Protein AF-A0AAJ0HRS9-F1 (afdb_monomer_lite)

Organism: NCBI:txid260671

Structure (mmCIF, N/CA/C/O backbone):
data_AF-A0AAJ0HRS9-F1
#
_entry.id   AF-A0AAJ0HRS9-F1
#
loop_
_atom_site.group_PDB
_atom_site.id
_atom_site.type_symbol
_atom_site.label_atom_id
_atom_site.label_alt_id
_atom_site.label_comp_id
_atom_site.label_asym_id
_atom_site.label_entity_id
_atom_site.label_seq_id
_atom_site.pdbx_PDB_ins_code
_atom_site.Cartn_x
_atom_site.Cartn_y
_atom_site.Cartn_z
_atom_site.occupancy
_atom_site.B_iso_or_equiv
_atom_site.auth_seq_id
_atom_site.auth_comp_id
_atom_site.auth_asym_id
_atom_site.auth_atom_id
_atom_site.pdbx_PDB_model_num
ATOM 1 N N . MET A 1 1 ? -32.271 -18.662 -20.218 1.00 32.62 1 MET A N 1
ATOM 2 C CA . MET A 1 1 ? -30.831 -18.425 -19.978 1.00 32.62 1 MET A CA 1
ATOM 3 C C . MET A 1 1 ? -30.460 -17.162 -20.730 1.00 32.62 1 MET A C 1
ATOM 5 O O . MET A 1 1 ? -30.279 -17.202 -21.937 1.00 32.62 1 MET A O 1
ATOM 9 N N . VAL A 1 2 ? -30.561 -16.023 -20.048 1.00 25.53 2 VAL A N 1
ATOM 10 C CA . VAL A 1 2 ? -30.568 -14.690 -20.663 1.00 25.53 2 VAL A CA 1
ATOM 11 C C . VAL A 1 2 ? -29.160 -14.115 -20.581 1.00 25.53 2 VAL A C 1
ATOM 13 O O . VAL A 1 2 ? -28.655 -13.867 -19.490 1.00 25.53 2 VAL A O 1
ATOM 16 N N . GLY A 1 3 ? -28.526 -13.959 -21.743 1.00 26.12 3 GLY A N 1
ATOM 17 C CA . GLY A 1 3 ? -27.279 -13.225 -21.896 1.00 26.12 3 GLY A CA 1
ATOM 18 C C . GLY A 1 3 ? -27.532 -11.725 -21.790 1.00 26.12 3 GLY A C 1
ATOM 19 O O . GLY A 1 3 ? -28.439 -11.197 -22.430 1.00 26.12 3 GLY A O 1
ATOM 20 N N . TRP A 1 4 ? -26.717 -11.039 -20.995 1.00 26.06 4 TRP A N 1
ATOM 21 C CA . TRP A 1 4 ? -26.728 -9.585 -20.917 1.00 26.06 4 TRP A CA 1
ATOM 22 C C . TRP A 1 4 ? -25.635 -9.028 -21.823 1.00 26.06 4 TRP A C 1
ATOM 24 O O . TRP A 1 4 ? -24.456 -8.992 -21.486 1.00 26.06 4 TRP A O 1
ATOM 34 N N . ARG A 1 5 ? -26.071 -8.627 -23.018 1.00 24.25 5 ARG A N 1
ATOM 35 C CA . ARG A 1 5 ? -25.351 -7.749 -23.937 1.00 24.25 5 ARG A CA 1
ATOM 36 C C . ARG A 1 5 ? -25.578 -6.322 -23.426 1.00 24.25 5 ARG A C 1
ATOM 38 O O . ARG A 1 5 ? -26.709 -5.845 -23.450 1.00 24.25 5 ARG A O 1
ATOM 45 N N . VAL A 1 6 ? -24.536 -5.669 -22.914 1.00 30.95 6 VAL A N 1
ATOM 46 C CA . VAL A 1 6 ? -24.605 -4.257 -22.506 1.00 30.95 6 VAL A CA 1
ATOM 47 C C . VAL A 1 6 ? -24.827 -3.417 -23.763 1.00 30.95 6 VAL A C 1
ATOM 49 O O . VAL A 1 6 ? -24.026 -3.453 -24.696 1.00 30.95 6 VAL A O 1
ATOM 52 N N . LEU A 1 7 ? -25.972 -2.731 -23.810 1.00 27.56 7 LEU A N 1
ATOM 53 C CA . LEU A 1 7 ? -26.334 -1.793 -24.865 1.00 27.56 7 LEU A CA 1
ATOM 54 C C . LEU A 1 7 ? -25.306 -0.661 -24.931 1.00 27.56 7 LEU A C 1
ATOM 56 O O . LEU A 1 7 ? -25.041 0.005 -23.933 1.00 27.56 7 LEU A O 1
ATOM 60 N N . GLY A 1 8 ? -24.794 -0.419 -26.136 1.00 26.94 8 GLY A N 1
ATOM 61 C CA . GLY A 1 8 ? -24.061 0.792 -26.459 1.00 26.94 8 GLY A CA 1
ATOM 62 C C . GLY A 1 8 ? -24.960 2.022 -26.351 1.00 26.94 8 GLY A C 1
ATOM 63 O O . GLY A 1 8 ? -26.049 2.072 -26.926 1.00 26.94 8 GLY A O 1
ATOM 64 N N . SER A 1 9 ? -24.477 3.035 -25.644 1.00 30.70 9 SER A N 1
ATOM 65 C CA . SER A 1 9 ? -24.942 4.409 -25.774 1.00 30.70 9 SER A CA 1
ATOM 66 C C . SER A 1 9 ? -24.287 5.018 -27.017 1.00 30.70 9 SER A C 1
ATOM 68 O O . SER A 1 9 ? -23.092 5.299 -27.054 1.00 30.70 9 SER A O 1
ATOM 70 N N . SER A 1 10 ? -25.091 5.185 -28.067 1.00 29.70 10 SER A N 1
ATOM 71 C CA . SER A 1 10 ? -24.738 5.960 -29.258 1.00 29.70 10 SER A CA 1
ATOM 72 C C . SER A 1 10 ? -24.383 7.395 -28.866 1.00 29.70 10 SER A C 1
ATOM 74 O O . SER A 1 10 ? -25.231 8.105 -28.329 1.00 29.70 10 SER A O 1
ATOM 76 N N . CYS A 1 11 ? -23.165 7.838 -29.181 1.00 31.09 11 CYS A N 1
ATOM 77 C CA . CYS A 1 11 ? -22.825 9.256 -29.250 1.00 31.09 11 CYS A CA 1
ATOM 78 C C . CYS A 1 11 ? -22.764 9.658 -30.730 1.00 31.09 11 CYS A C 1
ATOM 80 O O . CYS A 1 11 ? -22.171 8.958 -31.553 1.00 31.09 11 CYS A O 1
ATOM 82 N N . GLY A 1 12 ? -23.481 10.728 -31.072 1.00 28.08 12 GLY A N 1
ATOM 83 C CA . GLY A 1 12 ? -23.852 11.097 -32.434 1.00 28.08 12 GLY A CA 1
ATOM 84 C C . GLY A 1 12 ? -22.674 11.251 -33.393 1.00 28.08 12 GLY A C 1
ATOM 85 O O . GLY A 1 12 ? -21.704 11.957 -33.134 1.00 28.08 12 GLY A O 1
ATOM 86 N N . THR A 1 13 ? -22.813 10.619 -34.554 1.00 29.17 13 THR A N 1
ATOM 87 C CA . THR A 1 13 ? -21.932 10.772 -35.708 1.00 29.17 13 THR A CA 1
ATOM 88 C C . THR A 1 13 ? -22.171 12.143 -36.350 1.00 29.17 13 THR A C 1
ATOM 90 O O . THR A 1 13 ? -23.047 12.288 -37.201 1.00 29.17 13 THR A O 1
ATOM 93 N N . TRP A 1 14 ? -21.394 13.161 -35.974 1.00 25.91 14 TRP A N 1
ATOM 94 C CA . TRP A 1 14 ? -21.253 14.355 -36.811 1.00 25.91 14 TRP A CA 1
ATOM 95 C C . TRP A 1 14 ? -20.297 14.033 -37.958 1.00 25.91 14 TRP A C 1
ATOM 97 O O . TRP A 1 14 ? -19.084 13.934 -37.792 1.00 25.91 14 TRP A O 1
ATOM 107 N N . ARG A 1 15 ? -20.881 13.804 -39.134 1.00 34.03 15 ARG A N 1
ATOM 108 C CA . ARG A 1 15 ? -20.171 13.615 -40.399 1.00 34.03 15 ARG A CA 1
ATOM 109 C C . ARG A 1 15 ? -19.812 15.008 -40.936 1.00 34.03 15 ARG A C 1
ATOM 111 O O . ARG A 1 15 ? -20.691 15.724 -41.404 1.00 34.03 15 ARG A O 1
ATOM 118 N N . GLY A 1 16 ? -18.540 15.390 -40.842 1.00 30.00 16 GLY A N 1
ATOM 119 C CA . GLY A 1 16 ? -17.965 16.594 -41.453 1.00 30.00 16 GLY A CA 1
ATOM 120 C C . GLY A 1 16 ? -16.661 16.242 -42.187 1.00 30.00 16 GLY A C 1
ATOM 121 O O . GLY A 1 16 ? -15.931 15.379 -41.698 1.00 30.00 16 GLY A O 1
ATOM 122 N N . PRO A 1 17 ? -16.365 16.823 -43.365 1.00 35.78 17 PRO A N 1
ATOM 123 C CA . PRO A 1 17 ? -15.306 16.336 -44.238 1.00 35.78 17 PRO A CA 1
ATOM 124 C C . PRO A 1 17 ? -14.022 17.135 -44.013 1.00 35.78 17 PRO A C 1
ATOM 126 O O . PRO A 1 17 ? -13.884 18.210 -44.575 1.00 35.78 17 PRO A O 1
ATOM 129 N N . CYS A 1 18 ? -13.084 16.629 -43.217 1.00 28.12 18 CYS A N 1
ATOM 130 C CA . CYS A 1 18 ? -11.674 17.033 -43.268 1.00 28.12 18 CYS A CA 1
ATOM 131 C C . CYS A 1 18 ? -10.830 15.951 -42.588 1.00 28.12 18 CYS A C 1
ATOM 133 O O . CYS A 1 18 ? -10.989 15.685 -41.400 1.00 28.12 18 CYS A O 1
ATOM 135 N N . GLY A 1 19 ? -9.962 15.300 -43.364 1.00 37.91 19 GLY A N 1
ATOM 136 C CA . GLY A 1 19 ? -8.942 14.398 -42.845 1.00 37.91 19 GLY A CA 1
ATOM 137 C C . GLY A 1 19 ? -7.897 15.183 -42.056 1.00 37.91 19 GLY A C 1
ATOM 138 O O . GLY A 1 19 ? -7.374 16.186 -42.532 1.00 37.91 19 GLY A O 1
ATOM 139 N N . GLY A 1 20 ? -7.619 14.722 -40.845 1.00 29.66 20 GLY A N 1
ATOM 140 C CA . GLY A 1 20 ? -6.656 15.324 -39.934 1.00 29.66 20 GLY A CA 1
ATOM 141 C C . GLY A 1 20 ? -7.050 14.971 -38.511 1.00 29.66 20 GLY A C 1
ATOM 142 O O . GLY A 1 20 ? -8.148 15.297 -38.078 1.00 29.66 20 GLY A O 1
ATOM 143 N N . SER A 1 21 ? -6.184 14.236 -37.826 1.00 33.84 21 SER A N 1
ATOM 144 C CA . SER A 1 21 ? -6.356 13.688 -36.484 1.00 33.84 21 SER A CA 1
ATOM 145 C C . SER A 1 21 ? -6.953 14.709 -35.510 1.00 33.84 21 SER A C 1
ATOM 147 O O . SER A 1 21 ? -6.248 15.557 -34.968 1.00 33.84 21 SER A O 1
ATOM 149 N N . CYS A 1 22 ? -8.263 14.634 -35.274 1.00 28.11 22 CYS A N 1
ATOM 150 C CA . CYS A 1 22 ? -8.894 15.382 -34.201 1.00 28.11 22 CYS A CA 1
ATOM 151 C C . CYS A 1 22 ? -8.434 14.769 -32.877 1.00 28.11 22 CYS A C 1
ATOM 153 O O . CYS A 1 22 ? -8.918 13.713 -32.470 1.00 28.11 22 CYS A O 1
ATOM 155 N N . MET A 1 23 ? -7.494 15.444 -32.211 1.00 37.03 23 MET A N 1
ATOM 156 C CA . MET A 1 23 ? -7.302 15.347 -30.767 1.00 37.03 23 MET A CA 1
ATOM 157 C C . MET A 1 23 ? -8.626 15.757 -30.113 1.00 37.03 23 MET A C 1
ATOM 159 O O . MET A 1 23 ? -8.859 16.928 -29.820 1.00 37.03 23 MET A O 1
ATOM 163 N N . CYS A 1 24 ? -9.531 14.798 -29.932 1.00 34.09 24 CYS A N 1
ATOM 164 C CA . CYS A 1 24 ? -10.576 14.925 -28.934 1.00 34.09 24 CYS A CA 1
ATOM 165 C C . CYS A 1 24 ? -9.847 15.012 -27.598 1.00 34.09 24 CYS A C 1
ATOM 167 O O . CYS A 1 24 ? -9.336 14.008 -27.112 1.00 34.09 24 CYS A O 1
ATOM 169 N N . GLY A 1 25 ? -9.735 16.223 -27.050 1.00 39.94 25 GLY A N 1
ATOM 170 C CA . GLY A 1 25 ? -9.315 16.407 -25.672 1.00 39.94 25 GLY A CA 1
ATOM 171 C C . GLY A 1 25 ? -10.215 15.545 -24.802 1.00 39.94 25 GLY A C 1
ATOM 172 O O . GLY A 1 25 ? -11.417 15.802 -24.714 1.00 39.94 25 GLY A O 1
ATOM 173 N N . THR A 1 26 ? -9.645 14.485 -24.236 1.00 43.12 26 THR A N 1
ATOM 174 C CA . THR A 1 26 ? -10.325 13.604 -23.300 1.00 43.12 26 THR A CA 1
ATOM 175 C C . THR A 1 26 ? -10.684 14.464 -22.099 1.00 43.12 26 THR A C 1
ATOM 177 O O . THR A 1 26 ? -9.825 14.862 -21.310 1.00 43.12 26 THR A O 1
ATOM 180 N N . GLY A 1 27 ? -11.949 14.877 -22.025 1.00 38.03 27 GLY A N 1
ATOM 181 C CA . GLY A 1 27 ? -12.465 15.553 -20.847 1.00 38.03 27 GLY A CA 1
ATOM 182 C C . GLY A 1 27 ? -12.229 14.648 -19.645 1.00 38.03 27 GLY A C 1
ATOM 183 O O . GLY A 1 27 ? -12.430 13.443 -19.738 1.00 38.03 27 GLY A O 1
ATOM 184 N N . ILE A 1 28 ? -11.794 15.216 -18.521 1.00 46.16 28 ILE A N 1
ATOM 185 C CA . ILE A 1 28 ? -11.637 14.473 -17.269 1.00 46.16 28 ILE A CA 1
ATOM 186 C C . ILE A 1 28 ? -13.041 14.080 -16.795 1.00 46.16 28 ILE A C 1
ATOM 188 O O . ILE A 1 28 ? -13.701 14.801 -16.045 1.00 46.16 28 ILE A O 1
ATOM 192 N N . GLY A 1 29 ? -13.546 12.952 -17.283 1.00 45.03 29 GLY A N 1
ATOM 193 C CA . GLY A 1 29 ? -14.681 12.285 -16.679 1.00 45.03 29 GLY A CA 1
ATOM 194 C C . GLY A 1 29 ? -14.231 11.697 -15.347 1.00 45.03 29 GLY A C 1
ATOM 195 O O . GLY A 1 29 ? -13.199 11.041 -15.274 1.00 45.03 29 GLY A O 1
ATOM 196 N N . MET A 1 30 ? -15.029 11.850 -14.289 1.00 46.81 30 MET A N 1
ATOM 197 C CA . MET A 1 30 ? -14.817 11.118 -13.023 1.00 46.81 30 MET A CA 1
ATOM 198 C C . MET A 1 30 ? -14.775 9.584 -13.214 1.00 46.81 30 MET A C 1
ATOM 200 O O . MET A 1 30 ? -14.299 8.858 -12.345 1.00 46.81 30 MET A O 1
ATOM 204 N N . TRP A 1 31 ? -15.292 9.120 -14.357 1.00 52.22 31 TRP A N 1
ATOM 205 C CA . TRP A 1 31 ? -15.367 7.734 -14.807 1.00 52.22 31 TRP A CA 1
ATOM 206 C C . TRP A 1 31 ? -14.467 7.446 -16.011 1.00 52.22 31 TRP A C 1
ATOM 208 O O . TRP A 1 31 ? -14.615 6.383 -16.606 1.00 52.22 31 TRP A O 1
ATOM 218 N N . ASP A 1 32 ? -13.602 8.381 -16.407 1.00 55.47 32 ASP A N 1
ATOM 219 C CA . ASP A 1 32 ? -12.604 8.112 -17.435 1.00 55.47 32 ASP A CA 1
ATOM 220 C C . ASP A 1 32 ? -11.344 7.568 -16.756 1.00 55.47 32 ASP A C 1
ATOM 222 O O . ASP A 1 32 ? -10.852 8.115 -15.762 1.00 55.47 32 ASP A O 1
ATOM 226 N N . TRP A 1 33 ? -10.891 6.403 -17.210 1.00 59.19 33 TRP A N 1
ATOM 227 C CA . TRP A 1 33 ? -9.961 5.548 -16.460 1.00 59.19 33 TRP A CA 1
ATOM 228 C C . TRP A 1 33 ? -8.569 5.480 -17.078 1.00 59.19 33 TRP A C 1
ATOM 230 O O . TRP A 1 33 ? -7.800 4.572 -16.751 1.00 59.19 33 TRP A O 1
ATOM 240 N N . ASP A 1 34 ? -8.244 6.433 -17.944 1.00 61.72 34 ASP A N 1
ATOM 241 C CA . ASP A 1 34 ? -6.936 6.506 -18.573 1.00 61.72 34 ASP A CA 1
ATOM 242 C C . ASP A 1 34 ? -5.855 6.821 -17.537 1.00 61.72 34 ASP A C 1
ATOM 244 O O . ASP A 1 34 ? -5.958 7.767 -16.752 1.00 61.72 34 ASP A O 1
ATOM 248 N N . ARG A 1 35 ? -4.778 6.025 -17.556 1.00 56.38 35 ARG A N 1
ATOM 249 C CA . ARG A 1 35 ? -3.610 6.176 -16.664 1.00 56.38 35 ARG A CA 1
ATOM 250 C C . ARG A 1 35 ? -2.934 7.544 -16.780 1.00 56.38 35 ARG A C 1
ATOM 252 O O . ARG A 1 35 ? -2.263 7.970 -15.848 1.00 56.38 35 ARG A O 1
ATOM 259 N N . TYR A 1 36 ? -3.143 8.226 -17.904 1.00 56.19 36 TYR A N 1
ATOM 260 C CA . TYR A 1 36 ? -2.560 9.525 -18.229 1.00 56.19 36 TYR A CA 1
ATOM 261 C C . TYR A 1 36 ? -3.616 10.616 -18.434 1.00 56.19 36 TYR A C 1
ATOM 263 O O . TYR A 1 36 ? -3.308 11.643 -19.037 1.00 56.19 36 TYR A O 1
ATOM 271 N N . ALA A 1 37 ? -4.854 10.424 -17.959 1.00 46.31 37 ALA A N 1
ATOM 272 C CA . ALA A 1 37 ? -5.896 11.444 -18.057 1.00 46.31 37 ALA A CA 1
ATOM 273 C C . ALA A 1 37 ? -5.411 12.764 -17.419 1.00 46.31 37 ALA A C 1
ATOM 275 O O . ALA A 1 37 ? -5.290 12.872 -16.200 1.00 46.31 37 ALA A O 1
ATOM 276 N N . GLY A 1 38 ? -5.088 13.757 -18.255 1.00 50.38 38 GLY A N 1
ATOM 277 C CA . GLY A 1 38 ? -4.558 15.057 -17.829 1.00 50.38 38 GLY A CA 1
ATOM 278 C C . GLY A 1 38 ? -3.039 15.141 -17.604 1.00 50.38 38 GLY A C 1
ATOM 279 O O . GLY A 1 38 ? -2.569 16.209 -17.216 1.00 50.38 38 GLY A O 1
ATOM 280 N N . SER A 1 39 ? -2.255 14.083 -17.856 1.00 52.09 39 SER A N 1
ATOM 281 C CA . SER A 1 39 ? -0.785 14.151 -17.802 1.00 52.09 39 SER A CA 1
ATOM 282 C C . SER A 1 39 ? -0.248 14.780 -19.089 1.00 52.09 39 SER A C 1
ATOM 284 O O . SER A 1 39 ? -0.370 14.225 -20.181 1.00 52.09 39 SER A O 1
ATOM 286 N N . THR A 1 40 ? 0.334 15.972 -18.978 1.00 53.16 40 THR A N 1
ATOM 287 C CA 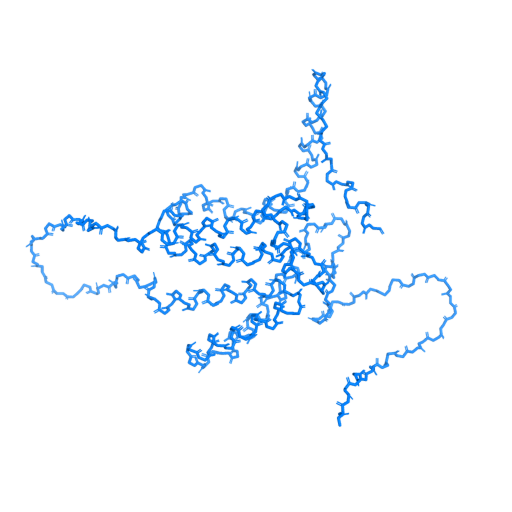. THR A 1 40 ? 1.119 16.565 -20.062 1.00 53.16 40 THR A CA 1
ATOM 288 C C . THR A 1 40 ? 2.413 15.772 -20.223 1.00 53.16 40 THR A C 1
ATOM 290 O O . THR A 1 40 ? 3.091 15.514 -19.233 1.00 53.16 40 THR A O 1
ATOM 293 N N . ALA A 1 41 ? 2.793 15.436 -21.460 1.00 53.75 41 ALA A N 1
ATOM 294 C CA . ALA A 1 41 ? 3.958 14.602 -21.798 1.00 53.75 41 ALA A CA 1
ATOM 295 C C . ALA A 1 41 ? 5.309 15.039 -21.179 1.00 53.75 41 ALA A C 1
ATOM 297 O O . ALA A 1 41 ? 6.267 14.276 -21.206 1.00 53.75 41 ALA A O 1
ATOM 298 N N . MET A 1 42 ? 5.392 16.249 -20.617 1.00 53.12 42 MET A N 1
ATOM 299 C CA . MET A 1 42 ? 6.581 16.783 -19.944 1.00 53.12 42 MET A CA 1
ATOM 300 C C . MET A 1 42 ? 6.743 16.291 -18.495 1.00 53.12 42 MET A C 1
ATOM 302 O O . MET A 1 42 ? 7.856 16.294 -17.985 1.00 53.12 42 MET A O 1
ATOM 306 N N . ASP A 1 43 ? 5.669 15.827 -17.849 1.00 64.12 43 ASP A N 1
ATOM 307 C CA . ASP A 1 43 ? 5.646 15.489 -16.422 1.00 64.12 43 ASP A CA 1
ATOM 308 C C . ASP A 1 43 ? 5.031 14.099 -16.199 1.00 64.12 43 ASP A C 1
ATOM 310 O O . ASP A 1 43 ? 4.036 13.929 -15.490 1.00 64.12 43 ASP A O 1
ATOM 314 N N . VAL A 1 44 ? 5.637 13.074 -16.811 1.00 65.94 44 VAL A N 1
ATOM 315 C CA . VAL A 1 44 ? 5.224 11.666 -16.642 1.00 65.94 44 VAL A CA 1
ATOM 316 C C . VAL A 1 44 ? 5.155 11.274 -15.168 1.00 65.94 44 VAL A C 1
ATOM 318 O O . VAL A 1 44 ? 4.261 10.530 -14.792 1.00 65.94 44 VAL A O 1
ATOM 321 N N . HIS A 1 45 ? 6.029 11.815 -14.314 1.00 71.00 45 HIS A N 1
ATOM 322 C CA . HIS A 1 45 ? 6.053 11.520 -12.879 1.00 71.00 45 HIS A CA 1
ATOM 323 C C . HIS A 1 45 ? 4.824 12.033 -12.107 1.00 71.00 45 HIS A C 1
ATOM 325 O O . HIS A 1 45 ? 4.579 11.568 -11.000 1.00 71.00 45 HIS A O 1
ATOM 331 N N . LEU A 1 46 ? 4.023 12.945 -12.670 1.00 74.75 46 LEU A N 1
ATOM 332 C CA . LEU A 1 46 ? 2.806 13.457 -12.023 1.00 74.75 46 LEU A CA 1
ATOM 333 C C . LEU A 1 46 ? 1.589 12.527 -12.162 1.00 74.75 46 LEU A C 1
ATOM 335 O O . LEU A 1 46 ? 0.520 12.846 -11.639 1.00 74.75 46 LEU A O 1
ATOM 339 N N . TRP A 1 47 ? 1.731 11.381 -12.838 1.00 75.75 47 TRP A N 1
ATOM 340 C CA . TRP A 1 47 ? 0.643 10.426 -13.085 1.00 75.75 47 TRP A CA 1
ATOM 341 C C . TRP A 1 47 ? -0.068 9.938 -11.811 1.00 75.75 47 TRP A C 1
ATOM 343 O O . TRP A 1 47 ? -1.242 9.573 -11.861 1.00 75.75 47 TRP A O 1
ATOM 353 N N . THR A 1 48 ? 0.607 9.955 -10.659 1.00 76.50 48 THR A N 1
ATOM 354 C CA . THR A 1 48 ? 0.033 9.502 -9.386 1.00 76.50 48 THR A CA 1
ATOM 355 C C . THR A 1 48 ? -1.002 10.470 -8.816 1.00 76.50 48 THR A C 1
ATOM 357 O O . THR A 1 48 ? -1.988 10.018 -8.241 1.00 76.50 48 THR A O 1
ATOM 360 N N . ILE A 1 49 ? -0.861 11.785 -9.027 1.00 82.62 49 ILE A N 1
ATOM 361 C CA . ILE A 1 49 ? -1.759 12.808 -8.458 1.00 82.62 49 ILE A CA 1
ATOM 362 C C . ILE A 1 49 ? -3.240 12.579 -8.824 1.00 82.62 49 ILE A C 1
ATOM 364 O O . ILE A 1 49 ? -4.073 12.522 -7.913 1.00 82.62 49 ILE A O 1
ATOM 368 N N . PRO A 1 50 ? -3.629 12.437 -10.110 1.00 82.00 50 PRO A N 1
ATOM 369 C CA . PRO A 1 50 ? -5.034 12.217 -10.460 1.00 82.00 50 PRO A CA 1
ATOM 370 C C . PRO A 1 50 ? -5.569 10.886 -9.913 1.00 82.00 50 PRO A C 1
ATOM 372 O O . PRO A 1 50 ? -6.734 10.788 -9.516 1.00 82.00 50 PRO A O 1
ATOM 375 N N . VAL A 1 51 ? -4.713 9.867 -9.845 1.00 83.38 51 VAL A N 1
ATOM 376 C CA . VAL A 1 51 ? -5.057 8.540 -9.326 1.00 83.38 51 VAL A CA 1
ATOM 377 C C . VAL A 1 51 ? -5.312 8.582 -7.816 1.00 83.38 51 VAL A C 1
ATOM 379 O O . VAL A 1 51 ? -6.306 8.020 -7.340 1.00 83.38 51 VAL A O 1
ATOM 382 N N . GLU A 1 52 ? -4.462 9.286 -7.071 1.00 88.38 52 GLU A N 1
ATOM 383 C CA . GLU A 1 52 ? -4.609 9.527 -5.634 1.00 88.38 52 GLU A CA 1
ATOM 384 C C . GLU A 1 52 ? -5.876 10.330 -5.335 1.00 88.38 52 GLU A C 1
ATOM 386 O O . GLU A 1 52 ? -6.684 9.924 -4.493 1.00 88.38 52 GLU A O 1
ATOM 391 N N . PHE A 1 53 ? -6.105 11.424 -6.070 1.00 87.19 53 PHE A N 1
ATOM 392 C CA . PHE A 1 53 ? -7.296 12.256 -5.909 1.00 87.19 53 PHE A CA 1
ATOM 393 C C . PHE A 1 53 ? -8.580 11.439 -6.097 1.00 87.19 53 PHE A C 1
ATOM 395 O O . PHE A 1 53 ? -9.452 11.427 -5.222 1.00 87.19 53 PHE A O 1
ATOM 402 N N . ARG A 1 54 ? -8.667 10.668 -7.185 1.00 85.50 54 ARG A N 1
ATOM 403 C CA . ARG A 1 54 ? -9.813 9.797 -7.475 1.00 85.50 54 ARG A CA 1
ATOM 404 C C . ARG A 1 54 ? -10.049 8.757 -6.377 1.00 85.50 54 ARG A C 1
ATOM 406 O O . ARG A 1 54 ? -11.187 8.568 -5.941 1.00 85.50 54 ARG A O 1
ATOM 413 N N . SER A 1 55 ? -8.988 8.095 -5.922 1.00 89.94 55 SER A N 1
ATOM 414 C CA . SER A 1 55 ? -9.079 7.053 -4.892 1.00 89.94 55 SER A CA 1
ATOM 415 C C . SER A 1 55 ? -9.512 7.632 -3.542 1.00 89.94 55 SER A C 1
ATOM 417 O O . SER A 1 55 ? -10.354 7.046 -2.858 1.00 89.94 55 SER A O 1
ATOM 419 N N . SER A 1 56 ? -9.026 8.828 -3.194 1.00 92.69 56 SER A N 1
ATOM 420 C CA . SER A 1 56 ? -9.431 9.539 -1.977 1.00 92.69 56 SER A CA 1
ATOM 421 C C . SER A 1 56 ? -10.913 9.936 -1.986 1.00 92.69 56 SER A C 1
ATOM 423 O O . SER A 1 56 ? -11.591 9.800 -0.967 1.00 92.69 56 SER A O 1
ATOM 425 N N . MET A 1 57 ? -11.454 10.340 -3.142 1.00 90.94 57 MET A N 1
ATOM 426 C CA . MET A 1 57 ? -12.873 10.675 -3.285 1.00 90.94 57 MET A CA 1
ATOM 427 C C . MET A 1 57 ? -13.764 9.444 -3.079 1.00 90.94 57 MET A C 1
ATOM 429 O O . MET A 1 57 ? -14.775 9.520 -2.380 1.00 90.94 57 MET A O 1
ATOM 433 N N . MET A 1 58 ? -13.375 8.290 -3.631 1.00 90.94 58 MET A N 1
ATOM 434 C CA . MET A 1 58 ? -14.101 7.033 -3.410 1.00 90.94 58 MET A CA 1
ATOM 435 C C . MET A 1 58 ? -14.039 6.599 -1.951 1.00 90.94 58 MET A C 1
ATOM 437 O O . MET A 1 58 ? -15.077 6.281 -1.371 1.00 90.94 58 MET A O 1
ATOM 441 N N . LEU A 1 59 ? -12.859 6.659 -1.328 1.00 93.06 59 LEU A N 1
ATOM 442 C CA . LEU A 1 59 ? -12.731 6.394 0.102 1.00 93.06 59 LEU A CA 1
ATOM 443 C C . LEU A 1 59 ? -13.634 7.302 0.931 1.00 93.06 59 LEU A C 1
ATOM 445 O O . LEU A 1 59 ? -14.353 6.811 1.799 1.00 93.06 59 LEU A O 1
ATOM 449 N N . PHE A 1 60 ? -13.649 8.602 0.645 1.00 94.19 60 PHE A N 1
ATOM 450 C CA . PHE A 1 60 ? -14.512 9.550 1.338 1.00 94.19 60 PHE A CA 1
ATOM 451 C C . PHE A 1 60 ? -15.993 9.165 1.219 1.00 94.19 60 PHE A C 1
ATOM 453 O O . PHE A 1 60 ? -16.699 9.110 2.228 1.00 94.19 60 PHE A O 1
ATOM 460 N N . LEU A 1 61 ? -16.455 8.807 0.017 1.00 93.19 61 LEU A N 1
ATOM 461 C CA . LEU A 1 61 ? -17.825 8.331 -0.195 1.00 93.19 61 LEU A CA 1
ATOM 462 C C . LEU A 1 61 ? -18.120 7.055 0.599 1.00 93.19 61 LEU A C 1
ATOM 464 O O . LEU A 1 61 ? -19.182 6.951 1.214 1.00 93.19 61 LEU A O 1
ATOM 468 N N . THR A 1 62 ? -17.188 6.102 0.640 1.00 92.75 62 THR A N 1
ATOM 469 C CA . THR A 1 62 ? -17.376 4.877 1.432 1.00 92.75 62 THR A CA 1
ATOM 470 C C . THR A 1 62 ? -17.376 5.135 2.936 1.00 92.75 62 THR A C 1
ATOM 472 O O . THR A 1 62 ? -18.180 4.534 3.651 1.00 92.75 62 THR A O 1
ATOM 475 N N . LEU A 1 63 ? -16.555 6.065 3.427 1.00 93.25 63 LEU A N 1
ATOM 476 C CA . LEU A 1 63 ? -16.534 6.480 4.830 1.00 93.25 63 LEU A CA 1
ATOM 477 C C . LEU A 1 63 ? -17.861 7.123 5.234 1.00 93.25 63 LEU A C 1
ATOM 479 O O . LEU A 1 63 ? -18.447 6.728 6.240 1.00 93.25 63 LEU A O 1
ATOM 483 N N . VAL A 1 64 ? -18.371 8.060 4.431 1.00 94.25 64 VAL A N 1
ATOM 484 C CA . VAL A 1 64 ? -19.664 8.714 4.685 1.00 94.25 64 VAL A CA 1
ATOM 485 C C . VAL A 1 64 ? -20.817 7.712 4.564 1.00 94.25 64 VAL A C 1
ATOM 487 O O . VAL A 1 64 ? -21.685 7.667 5.437 1.00 94.25 64 VAL A O 1
ATOM 490 N N . GLY A 1 65 ? -20.805 6.855 3.540 1.00 93.50 65 GLY A N 1
ATOM 491 C CA . GLY A 1 65 ? -21.836 5.835 3.326 1.00 93.50 65 GLY A CA 1
ATOM 492 C C . GLY A 1 65 ? -21.898 4.783 4.439 1.00 93.50 65 GLY A C 1
ATOM 493 O O . GLY A 1 65 ? -22.983 4.334 4.812 1.00 93.50 65 GLY A O 1
ATOM 494 N N . THR A 1 66 ? -20.750 4.431 5.026 1.00 92.94 66 THR A N 1
ATOM 495 C CA . THR A 1 66 ? -20.651 3.45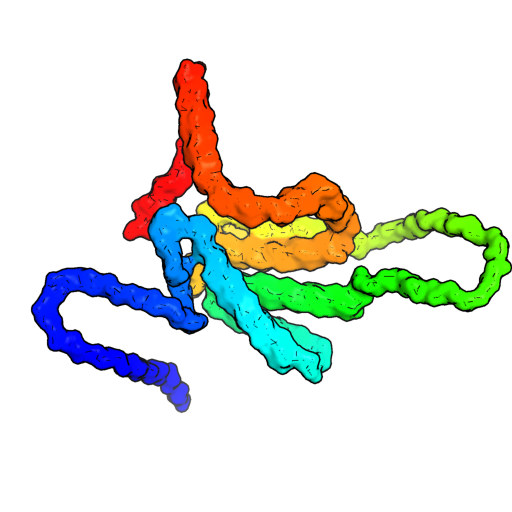7 6.127 1.00 92.94 66 THR A CA 1
ATOM 496 C C . THR A 1 66 ? -20.599 4.103 7.516 1.00 92.94 66 THR A C 1
ATOM 498 O O . THR A 1 66 ? -20.475 3.392 8.515 1.00 92.94 66 THR A O 1
ATOM 501 N N . ALA A 1 67 ? -20.751 5.430 7.623 1.00 90.25 67 ALA A N 1
ATOM 502 C CA . ALA A 1 67 ? -20.573 6.172 8.876 1.00 90.25 67 ALA A CA 1
ATOM 503 C C . ALA A 1 67 ? -21.493 5.696 10.015 1.00 90.25 67 ALA A C 1
ATOM 505 O O . ALA A 1 67 ? -21.105 5.732 11.180 1.00 90.25 67 ALA A O 1
ATOM 506 N N . ARG A 1 68 ? -22.709 5.230 9.692 1.00 91.62 68 ARG A N 1
ATOM 507 C CA . ARG A 1 68 ? -23.685 4.729 10.683 1.00 91.62 68 ARG A CA 1
ATOM 508 C C . ARG A 1 68 ? -23.682 3.208 10.858 1.00 91.62 68 ARG A C 1
ATOM 510 O O . ARG A 1 68 ? -24.527 2.678 11.578 1.00 91.62 68 ARG A O 1
ATOM 517 N N . TRP A 1 69 ? -22.803 2.491 10.165 1.00 90.69 69 TRP A N 1
ATOM 518 C CA . TRP A 1 69 ? -22.822 1.031 10.146 1.00 90.69 69 TRP A CA 1
ATOM 519 C C . TRP A 1 69 ? -22.029 0.479 11.332 1.00 90.69 69 TRP A C 1
ATOM 521 O O . TRP A 1 69 ? -21.069 1.090 11.797 1.00 90.69 69 TRP A O 1
ATOM 531 N N . ARG A 1 70 ? -22.418 -0.701 11.831 1.00 90.00 70 ARG A N 1
ATOM 532 C CA . ARG A 1 70 ? -21.626 -1.404 12.854 1.00 90.00 70 ARG A CA 1
ATOM 533 C C . ARG A 1 70 ? -20.257 -1.772 12.277 1.00 90.00 70 ARG A C 1
ATOM 535 O O . ARG A 1 70 ? -20.195 -2.232 11.138 1.00 90.00 70 ARG A O 1
ATOM 542 N N . THR A 1 71 ? -19.200 -1.673 13.085 1.00 89.06 71 THR A N 1
ATOM 543 C CA . THR A 1 71 ? -17.803 -1.975 12.709 1.00 89.06 71 THR A CA 1
ATOM 544 C C . THR A 1 71 ? -17.641 -3.290 11.941 1.00 89.06 71 THR A C 1
ATOM 546 O O . THR A 1 71 ? -16.999 -3.309 10.898 1.00 89.06 71 THR A O 1
ATOM 549 N N . GLY A 1 72 ? -18.291 -4.376 12.378 1.00 90.12 72 GLY A N 1
ATOM 550 C CA . GLY A 1 72 ? -18.216 -5.661 11.671 1.00 90.12 72 GLY A CA 1
ATOM 551 C C . GLY A 1 72 ? -18.809 -5.626 10.256 1.00 90.12 72 GLY A C 1
ATOM 552 O O . GLY A 1 72 ? -18.204 -6.143 9.322 1.00 90.12 72 GLY A O 1
ATOM 553 N N . VAL A 1 73 ? -19.964 -4.973 10.075 1.00 91.88 73 VAL A N 1
ATOM 554 C CA . VAL A 1 73 ? -20.614 -4.847 8.756 1.00 91.88 73 VAL A CA 1
ATOM 555 C C . VAL A 1 73 ? -19.819 -3.895 7.866 1.00 91.88 73 VAL A C 1
ATOM 557 O O . VAL A 1 73 ? -19.608 -4.186 6.693 1.00 91.88 73 VAL A O 1
ATOM 560 N N . ARG A 1 74 ? -19.324 -2.790 8.434 1.00 92.94 74 ARG A N 1
ATOM 561 C CA . ARG A 1 74 ? -18.435 -1.847 7.749 1.00 92.94 74 ARG A CA 1
ATOM 562 C C . ARG A 1 74 ? -17.201 -2.559 7.198 1.00 92.94 74 ARG A C 1
ATOM 564 O O . ARG A 1 74 ? -16.916 -2.435 6.012 1.00 92.94 74 ARG A O 1
ATOM 571 N N . LEU A 1 75 ? -16.520 -3.350 8.027 1.00 92.94 75 LEU A N 1
ATOM 572 C CA . LEU A 1 75 ? -15.331 -4.092 7.612 1.00 92.94 75 LEU A CA 1
ATOM 573 C C . LEU A 1 75 ? -15.656 -5.153 6.549 1.00 92.94 75 LEU A C 1
ATOM 575 O O . LEU A 1 75 ? -14.890 -5.314 5.604 1.00 92.94 75 LEU A O 1
ATOM 579 N N . ALA A 1 76 ? -16.805 -5.830 6.653 1.00 94.38 76 ALA A N 1
ATOM 580 C CA . ALA A 1 76 ? -17.247 -6.789 5.640 1.00 94.38 76 ALA A CA 1
ATOM 581 C C . ALA A 1 76 ? -17.476 -6.122 4.273 1.00 94.38 76 ALA A C 1
ATOM 583 O O . ALA A 1 76 ? -17.032 -6.642 3.254 1.00 94.38 76 ALA A O 1
ATOM 584 N N . VAL A 1 77 ? -18.117 -4.951 4.245 1.00 93.81 77 VAL A N 1
ATOM 585 C CA . VAL A 1 77 ? -18.377 -4.199 3.005 1.00 93.81 77 VAL A CA 1
ATOM 586 C C . VAL A 1 77 ? -17.087 -3.700 2.386 1.00 93.81 77 VAL A C 1
ATOM 588 O O . VAL A 1 77 ? -16.889 -3.873 1.188 1.00 93.81 77 VAL A O 1
ATOM 591 N N . VAL A 1 78 ? -16.191 -3.133 3.197 1.00 94.19 78 VAL A N 1
ATOM 592 C CA . VAL A 1 78 ? -14.859 -2.730 2.729 1.00 94.19 78 VAL A CA 1
ATOM 593 C C . VAL A 1 78 ? -14.108 -3.945 2.182 1.00 94.19 78 VAL A C 1
ATOM 595 O O . VAL A 1 78 ? -13.538 -3.853 1.104 1.00 94.19 78 VAL A O 1
ATOM 598 N N . GLY A 1 79 ? -14.184 -5.106 2.839 1.00 94.62 79 GLY A N 1
ATOM 599 C CA . GLY A 1 79 ? -13.593 -6.350 2.340 1.00 94.62 79 GLY A CA 1
ATOM 600 C C . GLY A 1 79 ? -14.161 -6.796 0.987 1.00 94.62 79 GLY A C 1
ATOM 601 O O . GLY A 1 79 ? -13.401 -7.166 0.095 1.00 94.62 79 GLY A O 1
ATOM 602 N N . VAL A 1 80 ? -15.480 -6.704 0.792 1.00 94.69 80 VAL A N 1
ATOM 603 C CA . VAL A 1 80 ? -16.116 -6.991 -0.507 1.00 94.69 80 VAL A CA 1
ATOM 604 C C . VAL A 1 80 ? -15.654 -5.998 -1.575 1.00 94.69 80 VAL A C 1
ATOM 606 O O . VAL A 1 80 ? -15.310 -6.415 -2.679 1.00 94.69 80 VAL A O 1
ATOM 609 N N . LEU A 1 81 ? -15.592 -4.703 -1.250 1.00 93.19 81 LEU A N 1
ATOM 610 C CA . LEU A 1 81 ? -15.093 -3.672 -2.163 1.00 93.19 81 LEU A CA 1
ATOM 611 C C . LEU A 1 81 ? -13.621 -3.898 -2.521 1.00 93.19 81 LEU A C 1
ATOM 613 O O . LEU A 1 81 ? -13.264 -3.786 -3.689 1.00 93.19 81 LEU A O 1
ATOM 617 N N . MET A 1 82 ? -12.782 -4.292 -1.560 1.00 93.75 82 MET A N 1
ATOM 618 C CA . MET A 1 82 ? -11.384 -4.648 -1.809 1.00 93.75 82 MET A CA 1
ATOM 619 C C . MET A 1 82 ? -11.281 -5.776 -2.833 1.00 93.75 82 MET A C 1
ATOM 621 O O . MET A 1 82 ? -10.605 -5.609 -3.845 1.00 93.75 82 MET A O 1
ATOM 625 N N . VAL A 1 83 ? -11.996 -6.886 -2.625 1.00 93.12 83 VAL A N 1
ATOM 626 C CA . VAL A 1 83 ? -11.984 -8.021 -3.564 1.00 93.12 83 VAL A CA 1
ATOM 627 C C . VAL A 1 83 ? -12.507 -7.598 -4.937 1.00 93.12 83 VAL A C 1
ATOM 629 O O . VAL A 1 83 ? -11.893 -7.920 -5.948 1.00 93.12 83 VAL A O 1
ATOM 632 N N . PHE A 1 84 ? -13.594 -6.828 -4.987 1.00 92.19 84 PHE A N 1
ATOM 633 C CA . PHE A 1 84 ? -14.159 -6.333 -6.241 1.00 92.19 84 PHE A CA 1
ATOM 634 C C . PHE A 1 84 ? -13.179 -5.443 -7.021 1.00 92.19 84 PHE A C 1
ATOM 636 O O . PHE A 1 84 ? -12.982 -5.644 -8.220 1.00 92.19 84 PHE A O 1
ATOM 643 N N . THR A 1 85 ? -12.535 -4.485 -6.347 1.00 89.75 85 THR A N 1
ATOM 644 C CA . THR A 1 85 ? -11.539 -3.602 -6.978 1.00 89.75 85 THR A CA 1
ATOM 645 C C . THR A 1 85 ? -10.306 -4.364 -7.436 1.00 89.75 85 THR A C 1
ATOM 647 O O . THR A 1 85 ? -9.809 -4.099 -8.529 1.00 89.75 85 THR A O 1
ATOM 650 N N . TYR A 1 86 ? -9.869 -5.359 -6.662 1.00 89.12 86 TYR A N 1
ATOM 651 C CA . TYR A 1 86 ? -8.749 -6.203 -7.046 1.00 89.12 86 TYR A CA 1
ATOM 652 C C . TYR A 1 86 ? -9.086 -7.012 -8.298 1.00 89.12 86 TYR A C 1
ATOM 654 O O . TYR A 1 86 ? -8.373 -6.927 -9.283 1.00 89.12 86 TYR A O 1
ATOM 662 N N . LEU A 1 87 ? -10.237 -7.687 -8.337 1.00 87.44 87 LEU A N 1
ATOM 663 C CA . LEU A 1 87 ? -10.680 -8.423 -9.529 1.00 87.44 87 LEU A CA 1
ATOM 664 C C . LEU A 1 87 ? -10.890 -7.531 -10.764 1.00 87.44 87 LEU A C 1
ATOM 666 O O . LEU A 1 87 ? -10.831 -8.024 -11.885 1.00 87.44 87 LEU A O 1
ATOM 670 N N . SER A 1 88 ? -11.118 -6.233 -10.566 1.00 85.44 88 SER A N 1
ATOM 671 C CA . SER A 1 88 ? -11.282 -5.247 -11.641 1.00 85.44 88 SER A CA 1
ATOM 672 C C . SER A 1 88 ? -9.957 -4.645 -12.137 1.00 85.44 88 SER A C 1
ATOM 674 O O . SER A 1 88 ? -9.998 -3.632 -12.837 1.00 85.44 88 SER A O 1
ATOM 676 N N . ASP A 1 89 ? -8.803 -5.216 -11.760 1.00 83.75 89 ASP A N 1
ATOM 677 C CA . ASP A 1 89 ? -7.456 -4.723 -12.107 1.00 83.75 89 ASP A CA 1
ATOM 678 C C . ASP A 1 89 ? -7.181 -3.295 -11.578 1.00 83.75 89 ASP A C 1
ATOM 680 O O . ASP A 1 89 ? -6.486 -2.484 -12.192 1.00 83.75 89 ASP A O 1
ATOM 684 N N . ARG A 1 90 ? -7.781 -2.940 -10.427 1.00 86.31 90 ARG A N 1
ATOM 685 C CA . ARG A 1 90 ? -7.641 -1.621 -9.775 1.00 86.31 90 ARG A CA 1
ATOM 686 C C . ARG A 1 90 ? -6.845 -1.736 -8.482 1.00 86.31 90 ARG A C 1
ATOM 688 O O . ARG A 1 90 ? -7.392 -1.681 -7.375 1.00 86.31 90 ARG A O 1
ATOM 695 N N . TRP A 1 91 ? -5.537 -1.905 -8.632 1.00 88.06 91 TRP A N 1
ATOM 696 C CA . TRP A 1 91 ? -4.607 -2.065 -7.514 1.00 88.06 91 TRP A CA 1
ATOM 697 C C . TRP A 1 91 ? -4.574 -0.845 -6.583 1.00 88.06 91 TRP A C 1
ATOM 699 O O . TRP A 1 91 ? -4.435 -1.002 -5.369 1.00 88.06 91 TRP A O 1
ATOM 709 N N . GLU A 1 92 ? -4.777 0.360 -7.115 1.00 89.25 92 GLU A N 1
ATOM 710 C CA . GLU A 1 92 ? -4.692 1.614 -6.362 1.00 89.25 92 GLU A CA 1
ATOM 711 C C . GLU A 1 92 ? -5.813 1.698 -5.333 1.00 89.25 92 GLU A C 1
ATOM 713 O O . GLU A 1 92 ? -5.576 1.917 -4.145 1.00 89.25 92 GLU A O 1
ATOM 718 N N . MET A 1 93 ? -7.045 1.431 -5.771 1.00 89.38 93 MET A N 1
ATOM 719 C CA . MET A 1 93 ? -8.211 1.445 -4.888 1.00 89.38 93 MET A CA 1
ATOM 720 C C . MET A 1 93 ? -8.088 0.402 -3.784 1.00 89.38 93 MET A C 1
ATOM 722 O O . MET A 1 93 ? -8.450 0.681 -2.640 1.00 89.38 93 MET A O 1
ATOM 726 N N . MET A 1 94 ? -7.546 -0.777 -4.103 1.00 92.69 94 MET A N 1
ATOM 727 C CA . MET A 1 94 ? -7.321 -1.816 -3.105 1.00 92.69 94 MET A CA 1
ATOM 728 C C . MET A 1 94 ? -6.393 -1.321 -1.988 1.00 92.69 94 MET A C 1
ATOM 730 O O . MET A 1 94 ? -6.708 -1.537 -0.820 1.00 92.69 94 MET A O 1
ATOM 734 N N . LEU A 1 95 ? -5.281 -0.651 -2.314 1.00 92.50 95 LEU A N 1
ATOM 735 C CA . LEU A 1 95 ? -4.336 -0.130 -1.316 1.00 92.50 95 LEU A CA 1
ATOM 736 C C . LEU A 1 95 ? -4.993 0.904 -0.392 1.00 92.50 95 LEU A C 1
ATOM 738 O O . LEU A 1 95 ? -4.812 0.864 0.826 1.00 92.50 95 LEU A O 1
ATOM 742 N N . PHE A 1 96 ? -5.812 1.788 -0.961 1.00 94.06 96 PHE A N 1
ATOM 743 C CA . PHE A 1 96 ? -6.567 2.784 -0.206 1.00 94.06 96 PHE A CA 1
ATOM 744 C 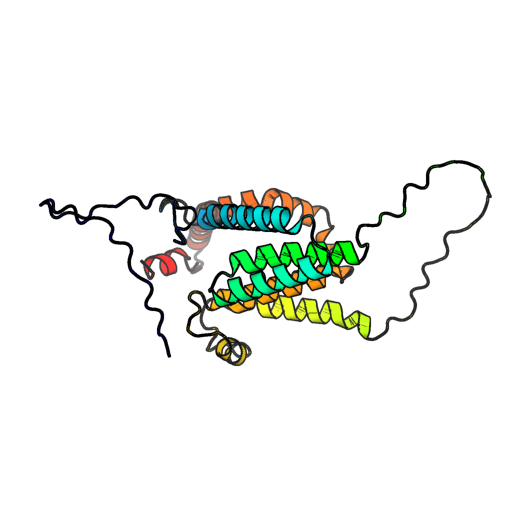C . PHE A 1 96 ? -7.608 2.134 0.726 1.00 94.06 96 PHE A C 1
ATOM 746 O O . PHE A 1 96 ? -7.660 2.457 1.918 1.00 94.06 96 PHE A O 1
ATOM 753 N N . TYR A 1 97 ? -8.391 1.167 0.233 1.00 95.12 97 TYR A N 1
ATOM 754 C CA . TYR A 1 97 ? -9.337 0.415 1.067 1.00 95.12 97 TYR A CA 1
ATOM 755 C C . TYR A 1 97 ? -8.640 -0.437 2.131 1.00 95.12 97 TYR A C 1
ATOM 757 O O . TYR A 1 97 ? -9.130 -0.534 3.257 1.00 95.12 97 TYR A O 1
ATOM 765 N N . ALA A 1 98 ? -7.476 -1.006 1.818 1.00 95.44 98 ALA A N 1
ATOM 766 C CA . ALA A 1 98 ? -6.664 -1.724 2.787 1.00 95.44 98 ALA A CA 1
ATOM 767 C C . ALA A 1 98 ? -6.205 -0.797 3.918 1.00 95.44 98 ALA A C 1
ATOM 769 O O . ALA A 1 98 ? -6.326 -1.169 5.081 1.00 95.44 98 ALA A O 1
ATOM 770 N N . GLY A 1 99 ? -5.761 0.426 3.611 1.00 94.31 99 GLY A N 1
ATOM 771 C CA . GLY A 1 99 ? -5.425 1.431 4.624 1.00 94.31 99 GLY A CA 1
ATOM 772 C C . GLY A 1 99 ? -6.599 1.748 5.556 1.00 94.31 99 GLY A C 1
ATOM 773 O O . GLY A 1 99 ? -6.436 1.755 6.777 1.00 94.31 99 GLY A O 1
ATOM 774 N N . MET A 1 100 ? -7.802 1.916 4.998 1.00 93.88 100 MET A N 1
ATOM 775 C CA . MET A 1 100 ? -9.031 2.092 5.781 1.00 93.88 100 MET A CA 1
ATOM 776 C C . MET A 1 100 ? -9.325 0.879 6.679 1.00 93.88 100 MET A C 1
ATOM 778 O O . MET A 1 100 ? -9.621 1.045 7.863 1.00 93.88 100 MET A O 1
ATOM 782 N N . ALA A 1 101 ? -9.221 -0.341 6.144 1.00 94.31 101 ALA A N 1
ATOM 783 C CA . ALA A 1 101 ? -9.439 -1.569 6.906 1.00 94.31 101 ALA A CA 1
ATOM 784 C C . ALA A 1 101 ? -8.403 -1.748 8.030 1.00 94.31 101 ALA A C 1
ATOM 786 O O . ALA A 1 101 ? -8.757 -2.155 9.137 1.00 94.31 101 ALA A O 1
ATOM 787 N N . LEU A 1 102 ? -7.135 -1.410 7.779 1.00 92.69 102 LEU A N 1
ATOM 788 C CA . LEU A 1 102 ? -6.067 -1.453 8.778 1.00 92.69 102 LEU A CA 1
ATOM 789 C C . LEU A 1 102 ? -6.300 -0.443 9.903 1.00 92.69 102 LEU A C 1
ATOM 791 O O . LEU A 1 102 ? -6.195 -0.817 11.071 1.00 92.69 102 LEU A O 1
ATOM 795 N N . ALA A 1 103 ? -6.687 0.790 9.566 1.00 91.94 103 ALA A N 1
ATOM 796 C CA . ALA A 1 103 ? -7.038 1.808 10.554 1.00 91.94 103 ALA A CA 1
ATOM 797 C C . ALA A 1 103 ? -8.205 1.349 11.441 1.00 91.94 103 ALA A C 1
ATOM 799 O O . ALA A 1 103 ? -8.141 1.454 12.664 1.00 91.94 103 ALA A O 1
ATOM 800 N N . GLU A 1 104 ? -9.239 0.755 10.843 1.00 91.69 104 GLU A N 1
ATOM 801 C CA . GLU A 1 104 ? -10.367 0.182 11.578 1.00 91.69 104 GLU A CA 1
ATOM 802 C C . GLU A 1 104 ? -9.923 -0.950 12.520 1.00 91.69 104 GLU A C 1
ATOM 804 O O . GLU A 1 104 ? -10.306 -0.991 13.690 1.00 91.69 104 GLU A O 1
ATOM 809 N N . MET A 1 105 ? -9.069 -1.854 12.032 1.00 90.25 105 MET A N 1
ATOM 810 C CA . MET A 1 105 ? -8.511 -2.943 12.833 1.00 90.25 105 MET A CA 1
ATOM 811 C C . MET A 1 105 ? -7.658 -2.440 14.003 1.00 90.25 105 MET A C 1
ATOM 813 O O . MET A 1 105 ? -7.610 -3.105 15.039 1.00 90.25 105 MET A O 1
ATOM 817 N N . ASP A 1 106 ? -6.971 -1.310 13.851 1.00 89.38 106 ASP A N 1
ATOM 818 C CA . ASP A 1 106 ? -6.169 -0.706 14.915 1.00 89.38 106 ASP A CA 1
ATOM 819 C C . ASP A 1 106 ? -7.030 0.054 15.933 1.00 89.38 106 ASP A C 1
ATOM 821 O O . ASP A 1 106 ? -6.762 -0.037 17.136 1.00 89.38 106 ASP A O 1
ATOM 825 N N . LEU A 1 107 ? -8.127 0.684 15.496 1.00 87.81 107 LEU A N 1
ATOM 826 C CA . LEU A 1 107 ? -9.149 1.238 16.394 1.00 87.81 107 LEU A CA 1
ATOM 827 C C . LEU A 1 107 ? -9.794 0.143 17.253 1.00 87.81 107 LEU A C 1
ATOM 829 O O . LEU A 1 107 ? -9.899 0.296 18.467 1.00 87.81 107 LEU A O 1
ATOM 833 N N . MET A 1 108 ? -10.150 -1.000 16.655 1.00 87.06 108 MET A N 1
ATOM 834 C CA . MET A 1 108 ? -10.715 -2.146 17.385 1.00 87.06 108 MET A CA 1
ATOM 835 C C . MET A 1 108 ? -9.762 -2.734 18.434 1.00 87.06 108 MET A C 1
ATOM 837 O O . MET A 1 108 ? -10.208 -3.401 19.365 1.00 87.06 108 MET A O 1
ATOM 841 N N . ARG A 1 109 ? -8.451 -2.532 18.276 1.00 82.19 109 ARG A N 1
ATOM 842 C CA . ARG A 1 109 ? -7.431 -3.013 19.219 1.00 82.19 109 ARG A CA 1
ATOM 843 C C . ARG A 1 109 ? -7.164 -2.058 20.373 1.00 82.19 109 ARG A C 1
ATOM 845 O O . ARG A 1 109 ? -6.407 -2.433 21.262 1.00 82.19 109 ARG A O 1
ATOM 852 N N . GLY A 1 110 ? -7.702 -0.840 20.331 1.00 78.31 110 GLY A N 1
ATOM 853 C CA . GLY A 1 110 ? -7.327 0.208 21.276 1.00 78.31 110 GLY A CA 1
ATOM 854 C C . GLY A 1 110 ? -5.865 0.643 21.130 1.00 78.31 110 GLY A C 1
ATOM 855 O O . GLY A 1 110 ? -5.257 1.075 22.101 1.00 78.31 110 GLY A O 1
ATOM 856 N N . ALA A 1 111 ? -5.269 0.537 19.933 1.00 63.09 111 ALA A N 1
ATOM 857 C CA . ALA A 1 111 ? -3.854 0.878 19.721 1.00 63.09 111 ALA A CA 1
ATOM 858 C C . ALA A 1 111 ? -3.530 2.361 20.015 1.00 63.09 111 ALA A C 1
ATOM 860 O O . ALA A 1 111 ? -2.379 2.702 20.277 1.00 63.09 111 ALA A O 1
ATOM 861 N N . HIS A 1 112 ? -4.552 3.222 19.990 1.00 59.72 112 HIS A N 1
ATOM 862 C CA . HIS A 1 112 ? -4.487 4.645 20.328 1.00 59.72 112 HIS A CA 1
ATOM 863 C C . HIS A 1 112 ? -5.140 4.990 21.675 1.00 59.72 112 HIS A C 1
ATOM 865 O O . HIS A 1 112 ? -5.368 6.170 21.946 1.00 59.72 112 HIS A O 1
ATOM 871 N N . GLU A 1 113 ? -5.429 4.009 22.539 1.00 51.81 113 GLU A N 1
ATOM 872 C CA . GLU A 1 113 ? -5.715 4.318 23.940 1.00 51.81 113 GLU A CA 1
ATOM 873 C C . GLU A 1 113 ? -4.424 4.815 24.598 1.00 51.81 113 GLU A C 1
ATOM 875 O O . GLU A 1 113 ? -3.618 4.057 25.137 1.00 51.81 113 GLU A O 1
ATOM 880 N N . SER A 1 114 ? -4.207 6.128 24.521 1.00 42.19 114 SER A N 1
ATOM 881 C CA . SER A 1 114 ? -3.341 6.826 25.460 1.00 42.19 114 SER A CA 1
ATOM 882 C C . SER A 1 114 ? -3.776 6.409 26.867 1.00 42.19 114 SER A C 1
ATOM 884 O O . SER A 1 114 ? -4.981 6.471 27.138 1.00 42.19 114 SER A O 1
ATOM 886 N N . PRO A 1 115 ? -2.860 6.007 27.775 1.00 46.47 115 PRO A N 1
ATOM 887 C CA . PRO A 1 115 ? -3.210 5.930 29.184 1.00 46.47 115 PRO A CA 1
ATOM 888 C C . PRO A 1 115 ? -3.823 7.280 29.521 1.00 46.47 115 PRO A C 1
ATOM 890 O O . PRO A 1 115 ? -3.213 8.320 29.257 1.00 46.47 115 PRO A O 1
ATOM 893 N N . ALA A 1 116 ? -5.086 7.236 29.932 1.00 42.28 116 ALA A N 1
ATOM 894 C CA . ALA A 1 116 ? -5.902 8.408 30.130 1.00 42.28 116 ALA A CA 1
ATOM 895 C C . ALA A 1 116 ? -5.085 9.491 30.837 1.00 42.28 116 ALA A C 1
ATOM 897 O O . ALA A 1 116 ? -4.345 9.218 31.784 1.00 42.28 116 ALA A O 1
ATOM 898 N N . VAL A 1 117 ? -5.271 10.729 30.391 1.00 44.72 117 VAL A N 1
ATOM 899 C CA . VAL A 1 117 ? -5.232 11.872 31.292 1.00 44.72 117 VAL A CA 1
ATOM 900 C C . VAL A 1 117 ? -6.174 11.511 32.441 1.00 44.72 117 VAL A C 1
ATOM 902 O O . VAL A 1 117 ? -7.383 11.703 32.366 1.00 44.72 117 VAL A O 1
ATOM 905 N N . SER A 1 118 ? -5.630 10.868 33.471 1.00 38.00 118 SER A N 1
ATOM 906 C CA . SER A 1 118 ? -6.256 10.764 34.768 1.00 38.00 118 SER A CA 1
ATOM 907 C C . SER A 1 118 ? -6.337 12.197 35.256 1.00 38.00 118 SER A C 1
ATOM 909 O O . SER A 1 118 ? -5.313 12.795 35.597 1.00 38.00 118 SER A O 1
ATOM 911 N N . SER A 1 119 ? -7.535 12.771 35.195 1.00 32.88 119 SER A N 1
ATOM 912 C CA . SER A 1 119 ? -7.871 14.005 35.889 1.00 32.88 119 SER A CA 1
ATOM 913 C C . SER A 1 119 ? -7.246 13.964 37.289 1.00 32.88 119 SER A C 1
ATOM 915 O O . SER A 1 119 ? -7.507 13.011 38.029 1.00 32.88 119 SER A O 1
ATOM 917 N N . PRO A 1 120 ? -6.393 14.933 37.663 1.00 44.03 120 PRO A N 1
ATOM 918 C CA . PRO A 1 120 ? -5.855 15.004 39.007 1.00 44.03 120 PRO A CA 1
ATOM 919 C C . PRO A 1 120 ? -6.972 15.516 39.913 1.00 44.03 120 PRO A C 1
ATOM 921 O O . PRO A 1 120 ? -7.235 16.714 40.001 1.00 44.03 120 PRO A O 1
ATOM 924 N N . SER A 1 121 ? -7.680 14.602 40.560 1.00 42.44 121 SER A N 1
ATOM 925 C CA . SER A 1 121 ? -8.513 14.930 41.710 1.00 42.44 121 SER A CA 1
ATOM 926 C C . SER A 1 121 ? -8.274 13.874 42.784 1.00 42.44 121 SER A C 1
ATOM 928 O O . SER A 1 121 ? -8.657 12.718 42.646 1.00 42.44 121 SER A O 1
ATOM 930 N N . ASP A 1 122 ? -7.575 14.353 43.810 1.00 35.53 122 ASP A N 1
ATOM 931 C CA . ASP A 1 122 ? -7.470 13.867 45.182 1.00 35.53 122 ASP A CA 1
ATOM 932 C C . ASP A 1 122 ? -6.549 12.681 45.533 1.00 35.53 122 ASP A C 1
ATOM 934 O O . ASP A 1 122 ? -6.937 11.521 45.615 1.00 35.53 122 ASP A O 1
ATOM 938 N N . SER A 1 123 ? -5.353 13.102 45.967 1.00 31.78 123 SER A N 1
ATOM 939 C CA . SER A 1 123 ? -4.636 12.700 47.194 1.00 31.78 123 SER A CA 1
ATOM 940 C C . SER A 1 123 ? -3.384 11.811 47.055 1.00 31.78 123 SER A C 1
ATOM 942 O O . SER A 1 123 ? -3.394 10.817 46.332 1.00 31.78 123 SER A O 1
ATOM 944 N N . PRO A 1 124 ? -2.275 12.159 47.752 1.00 43.88 124 PRO A N 1
ATOM 945 C CA . PRO A 1 124 ? -0.952 11.598 47.508 1.00 43.88 124 PRO A CA 1
ATOM 946 C C . PRO A 1 124 ? -0.652 10.415 48.438 1.00 43.88 124 PRO A C 1
ATOM 948 O O . PRO A 1 124 ? -0.709 10.541 49.659 1.00 43.88 124 PRO A O 1
ATOM 951 N N . SER A 1 125 ? -0.221 9.285 47.880 1.00 32.69 125 SER A N 1
ATOM 952 C CA . SER A 1 125 ? 0.497 8.256 48.637 1.00 32.69 125 SER A CA 1
ATOM 953 C C . SER A 1 125 ? 1.913 8.122 48.086 1.00 32.69 125 SER A C 1
ATOM 955 O O . SER A 1 125 ? 2.121 7.678 46.956 1.00 32.69 125 SER A O 1
ATOM 957 N N . LEU A 1 126 ? 2.876 8.554 48.902 1.00 43.12 126 LEU A N 1
ATOM 958 C CA . LEU A 1 126 ? 4.306 8.369 48.701 1.00 43.12 126 LEU A CA 1
ATOM 959 C C . LEU A 1 126 ? 4.652 6.888 48.474 1.00 43.12 126 LEU A C 1
ATOM 961 O O . LEU A 1 126 ? 4.169 6.018 49.191 1.00 43.12 126 LEU A O 1
ATOM 965 N N . GLY A 1 127 ? 5.597 6.644 47.563 1.00 46.06 127 GLY A N 1
ATOM 966 C CA . GLY A 1 127 ? 6.419 5.434 47.562 1.00 46.06 127 GLY A CA 1
ATOM 967 C C . GLY A 1 127 ? 5.865 4.255 46.764 1.00 46.06 127 GLY A C 1
ATOM 968 O O . GLY A 1 127 ? 5.428 3.266 47.337 1.00 46.06 127 GLY A O 1
ATOM 969 N N . ALA A 1 128 ? 5.992 4.300 45.439 1.00 35.00 128 ALA A N 1
ATOM 970 C CA . ALA A 1 128 ? 5.997 3.087 44.627 1.00 35.00 128 ALA A CA 1
ATOM 971 C C . ALA A 1 128 ? 7.007 3.245 43.487 1.00 35.00 128 ALA A C 1
ATOM 973 O O . ALA A 1 128 ? 6.751 3.873 42.462 1.00 35.00 128 ALA A O 1
ATOM 974 N N . THR A 1 129 ? 8.195 2.697 43.718 1.00 37.91 129 THR A N 1
ATOM 975 C CA . THR A 1 129 ? 9.228 2.409 42.724 1.00 37.91 129 THR A CA 1
ATOM 976 C C . THR A 1 129 ? 8.586 1.844 41.448 1.00 37.91 129 THR A C 1
ATOM 978 O O . THR A 1 129 ? 7.753 0.941 41.565 1.00 37.91 129 THR A O 1
ATOM 981 N N . PRO A 1 130 ? 8.941 2.312 40.234 1.00 42.56 130 PRO A N 1
ATOM 982 C CA . PRO A 1 130 ? 8.441 1.690 39.013 1.00 42.56 130 PRO A CA 1
ATOM 983 C C . PRO A 1 130 ? 8.854 0.209 39.017 1.00 42.56 130 PRO A C 1
ATOM 985 O O . PRO A 1 130 ? 10.041 -0.080 39.203 1.00 42.56 130 PRO A O 1
ATOM 988 N N . PRO A 1 131 ? 7.920 -0.749 38.857 1.00 43.06 131 PRO A N 1
ATOM 989 C CA . PRO A 1 131 ? 8.297 -2.150 38.802 1.00 43.06 131 PRO A CA 1
ATOM 990 C C . PRO A 1 131 ? 9.210 -2.358 37.584 1.00 43.06 131 PRO A C 1
ATOM 992 O O . PRO A 1 131 ? 8.881 -1.888 36.489 1.00 43.06 131 PRO A O 1
ATOM 995 N N . PRO A 1 132 ? 10.359 -3.042 37.732 1.00 41.47 132 PRO A N 1
ATOM 996 C CA . PRO A 1 132 ? 11.190 -3.388 36.593 1.00 41.47 132 PRO A CA 1
ATOM 997 C C . PRO A 1 132 ? 10.345 -4.218 35.629 1.00 41.47 132 PRO A C 1
ATOM 999 O O . PRO A 1 132 ? 9.731 -5.213 36.023 1.00 41.47 132 PRO A O 1
ATOM 1002 N N . ALA A 1 133 ? 10.293 -3.776 34.371 1.00 46.91 133 ALA A N 1
ATOM 1003 C CA . ALA A 1 133 ? 9.628 -4.464 33.279 1.00 46.91 133 ALA A CA 1
ATOM 1004 C C . ALA A 1 133 ? 10.210 -5.879 33.145 1.00 46.91 133 ALA A C 1
ATOM 1006 O O . ALA A 1 133 ? 11.210 -6.113 32.466 1.00 46.91 133 ALA A O 1
ATOM 1007 N N . THR A 1 134 ? 9.583 -6.828 33.834 1.00 42.19 134 THR A N 1
ATOM 1008 C CA . THR A 1 134 ? 9.894 -8.249 33.782 1.00 42.19 134 THR A CA 1
ATOM 1009 C C . THR A 1 134 ? 9.463 -8.748 32.411 1.00 42.19 134 THR A C 1
ATOM 1011 O O . THR A 1 134 ? 8.306 -9.082 32.159 1.00 42.19 134 THR A O 1
ATOM 1014 N N . GLN A 1 135 ? 10.413 -8.734 31.476 1.00 54.53 135 GLN A N 1
ATOM 1015 C CA . GLN A 1 135 ? 10.257 -9.317 30.152 1.00 54.53 135 GLN A CA 1
ATOM 1016 C C . GLN A 1 135 ? 10.083 -10.828 30.313 1.00 54.53 135 GLN A C 1
ATOM 1018 O O . GLN A 1 135 ? 11.051 -11.578 30.413 1.00 54.53 135 GLN A O 1
ATOM 1023 N N . LYS A 1 136 ? 8.827 -11.278 30.381 1.00 47.56 136 LYS A N 1
ATOM 1024 C CA . LYS A 1 136 ? 8.497 -12.705 30.366 1.00 47.56 136 LYS A CA 1
ATOM 1025 C C . LYS A 1 136 ? 9.032 -13.345 29.073 1.00 47.56 136 LYS A C 1
ATOM 1027 O O . LYS A 1 136 ? 8.970 -12.706 28.015 1.00 47.56 136 LYS A O 1
ATOM 1032 N N . PRO A 1 137 ? 9.542 -14.588 29.137 1.00 44.47 137 PRO A N 1
ATOM 1033 C CA . PRO A 1 137 ? 10.112 -15.272 27.987 1.00 44.47 137 PRO A CA 1
ATOM 1034 C C . PRO A 1 137 ? 9.076 -15.397 26.868 1.00 44.47 137 PRO A C 1
ATOM 1036 O O . PRO A 1 137 ? 7.898 -15.696 27.073 1.00 44.47 137 PRO A O 1
ATOM 1039 N N . LYS A 1 138 ? 9.542 -15.071 25.670 1.00 56.56 138 LYS A N 1
ATOM 1040 C CA . LYS A 1 138 ? 8.749 -14.745 24.493 1.00 56.56 138 LYS A CA 1
ATOM 1041 C C . LYS A 1 138 ? 8.384 -16.032 23.753 1.00 56.56 138 LYS A C 1
ATOM 1043 O O . LYS A 1 138 ? 9.249 -16.658 23.154 1.00 56.56 138 LYS A O 1
ATOM 1048 N N . GLY A 1 139 ? 7.116 -16.444 23.808 1.00 66.38 139 GLY A N 1
ATOM 1049 C CA . GLY A 1 139 ? 6.630 -17.620 23.073 1.00 66.38 139 GLY A CA 1
ATOM 1050 C C . GLY A 1 139 ? 6.753 -17.480 21.541 1.00 66.38 139 GLY A C 1
ATOM 1051 O O . GLY A 1 139 ? 6.951 -16.371 21.036 1.00 66.38 139 GLY A O 1
ATOM 1052 N N . PRO A 1 140 ? 6.544 -18.570 20.772 1.00 65.06 140 PRO A N 1
ATOM 1053 C CA . PRO A 1 140 ? 6.735 -18.606 19.312 1.00 65.06 140 PRO A CA 1
ATOM 1054 C C . PRO A 1 140 ? 5.861 -17.601 18.543 1.00 65.06 140 PRO A C 1
ATOM 1056 O O . PRO A 1 140 ? 6.198 -17.192 17.435 1.00 65.06 140 PRO A O 1
ATOM 1059 N N . ARG A 1 141 ? 4.771 -17.117 19.156 1.00 66.44 141 ARG A N 1
ATOM 1060 C CA . ARG A 1 141 ? 3.912 -16.060 18.597 1.00 66.44 141 ARG A CA 1
ATOM 1061 C C . ARG A 1 141 ? 4.642 -14.737 18.346 1.00 66.44 141 ARG A C 1
ATOM 1063 O O . ARG A 1 141 ? 4.172 -13.948 17.532 1.00 66.44 141 ARG A O 1
ATOM 1070 N N . GLN A 1 142 ? 5.777 -14.490 19.002 1.00 71.56 142 GLN A N 1
ATOM 1071 C CA . GLN A 1 142 ? 6.555 -13.268 18.784 1.00 71.56 142 GLN A CA 1
ATOM 1072 C C . GLN A 1 142 ? 7.421 -13.302 17.518 1.00 71.56 142 GLN A C 1
ATOM 1074 O O . GLN A 1 142 ? 7.821 -12.237 17.055 1.00 71.56 142 GLN A O 1
ATOM 1079 N N . LEU A 1 143 ? 7.663 -14.480 16.925 1.00 81.06 143 LEU A N 1
ATOM 1080 C CA . LEU A 1 143 ? 8.337 -14.591 15.625 1.00 81.06 143 LEU A CA 1
ATOM 1081 C C . LEU A 1 143 ? 7.383 -14.452 14.432 1.00 81.06 143 LEU A C 1
ATOM 1083 O O . LEU A 1 143 ? 7.839 -14.211 13.319 1.00 81.06 143 LEU A O 1
ATOM 1087 N N . ILE A 1 144 ? 6.070 -14.570 14.647 1.00 89.75 144 ILE A N 1
ATOM 1088 C CA . ILE A 1 144 ? 5.097 -14.562 13.549 1.00 89.75 144 ILE A CA 1
ATOM 1089 C C . ILE A 1 144 ? 5.104 -13.208 12.834 1.00 89.75 144 ILE A C 1
ATOM 1091 O O . ILE A 1 144 ? 5.248 -13.161 11.623 1.00 89.75 144 ILE A O 1
ATOM 1095 N N . TRP A 1 145 ? 5.008 -12.097 13.563 1.00 89.06 145 TRP A N 1
ATOM 1096 C CA . TRP A 1 145 ? 4.969 -10.760 12.959 1.00 89.06 145 TRP A CA 1
ATOM 1097 C C . TRP A 1 145 ? 6.243 -10.353 12.207 1.00 89.06 145 TRP A C 1
ATOM 1099 O O . TRP A 1 145 ? 6.107 -9.871 11.082 1.00 89.06 145 TRP A O 1
ATOM 1109 N N . PRO A 1 146 ? 7.468 -10.578 12.726 1.00 89.12 146 PRO A N 1
ATOM 1110 C CA . PRO A 1 146 ? 8.664 -10.322 11.934 1.00 89.12 146 PRO A CA 1
ATOM 1111 C C . PRO A 1 146 ? 8.748 -11.246 10.710 1.00 89.12 146 PRO A C 1
ATOM 1113 O O . PRO A 1 146 ? 9.079 -10.758 9.632 1.00 89.12 146 PRO A O 1
ATOM 1116 N N . ALA A 1 147 ? 8.367 -12.525 10.817 1.00 90.88 147 ALA A N 1
ATOM 1117 C CA . ALA A 1 147 ? 8.308 -13.422 9.659 1.00 90.88 147 ALA A CA 1
ATOM 1118 C C . ALA A 1 147 ? 7.294 -12.946 8.602 1.00 90.88 147 ALA A C 1
ATOM 1120 O O . ALA A 1 147 ? 7.601 -12.938 7.414 1.00 90.88 147 ALA A O 1
ATOM 1121 N N . VAL A 1 148 ? 6.120 -12.468 9.024 1.00 92.12 148 VAL A N 1
ATOM 1122 C CA . VAL A 1 148 ? 5.118 -11.866 8.128 1.00 92.12 148 VAL A CA 1
ATOM 1123 C C . VAL A 1 148 ? 5.647 -10.571 7.499 1.00 92.12 148 VAL A C 1
ATOM 1125 O O . VAL A 1 148 ? 5.396 -10.330 6.323 1.00 92.12 148 VAL A O 1
ATOM 1128 N N . SER A 1 149 ? 6.432 -9.762 8.224 1.00 92.31 149 SER A N 1
ATOM 1129 C CA . SER A 1 149 ? 7.068 -8.567 7.645 1.00 92.31 149 SER A CA 1
ATOM 1130 C C . SER A 1 149 ? 8.107 -8.917 6.576 1.00 92.31 149 SER A C 1
ATOM 1132 O O . SER A 1 149 ? 8.147 -8.274 5.533 1.00 92.31 149 SER A O 1
ATOM 1134 N N . LEU A 1 150 ? 8.893 -9.977 6.799 1.00 94.06 150 LEU A N 1
ATOM 1135 C CA . LEU A 1 150 ? 9.845 -10.511 5.822 1.00 94.06 150 LEU A CA 1
ATOM 1136 C C . LEU A 1 150 ? 9.125 -11.056 4.587 1.00 94.06 150 LEU A C 1
ATOM 1138 O O . LEU A 1 150 ? 9.570 -10.816 3.471 1.00 94.06 150 LEU A O 1
ATOM 1142 N N . LEU A 1 151 ? 7.988 -11.730 4.775 1.00 93.00 151 LEU A N 1
ATOM 1143 C CA . LEU A 1 151 ? 7.154 -12.202 3.672 1.00 93.00 151 LEU A CA 1
ATOM 1144 C C . LEU A 1 151 ? 6.556 -11.039 2.862 1.00 93.00 151 LEU A C 1
ATOM 1146 O O . LEU A 1 151 ? 6.566 -11.082 1.636 1.00 93.00 151 LEU A O 1
ATOM 1150 N N . GLY A 1 152 ? 6.079 -9.984 3.529 1.00 92.31 152 GLY A N 1
ATOM 1151 C CA . GLY A 1 152 ? 5.591 -8.773 2.861 1.00 92.31 152 GLY A CA 1
ATOM 1152 C C . GLY A 1 152 ? 6.684 -8.086 2.037 1.00 92.31 152 GLY A C 1
ATOM 1153 O O . GLY A 1 152 ? 6.465 -7.772 0.870 1.00 92.31 152 GLY A O 1
ATOM 1154 N N . LEU A 1 153 ? 7.886 -7.940 2.608 1.00 92.94 153 LEU A N 1
ATOM 1155 C CA . LEU A 1 153 ? 9.066 -7.423 1.903 1.00 92.94 153 LEU A CA 1
ATOM 1156 C C . LEU A 1 153 ? 9.457 -8.300 0.711 1.00 92.94 153 LEU A C 1
ATOM 1158 O O . LEU A 1 153 ? 9.788 -7.773 -0.348 1.00 92.94 153 LEU A O 1
ATOM 1162 N N . TYR A 1 154 ? 9.380 -9.624 0.862 1.00 91.94 154 TYR A N 1
ATOM 1163 C CA . TYR A 1 154 ? 9.624 -10.555 -0.233 1.00 91.94 154 TYR A CA 1
ATOM 1164 C C . TYR A 1 154 ? 8.640 -10.310 -1.382 1.00 91.94 154 TYR A C 1
ATOM 1166 O O . TYR A 1 154 ? 9.080 -10.082 -2.501 1.00 91.94 154 TYR A O 1
ATOM 1174 N N . PHE A 1 155 ? 7.334 -10.223 -1.117 1.00 91.50 155 PHE A N 1
ATOM 1175 C CA . PHE A 1 155 ? 6.343 -9.919 -2.158 1.00 91.50 155 PHE A CA 1
ATOM 1176 C C . PHE A 1 155 ? 6.502 -8.527 -2.791 1.00 91.50 155 PHE A C 1
ATOM 1178 O O . PHE A 1 155 ? 6.226 -8.364 -3.976 1.00 91.50 155 PHE A O 1
ATOM 1185 N N . MET A 1 156 ? 6.990 -7.535 -2.041 1.00 88.75 156 MET A N 1
ATOM 1186 C CA . MET A 1 156 ? 7.320 -6.213 -2.591 1.00 88.75 156 MET A CA 1
ATOM 1187 C C . MET A 1 156 ? 8.560 -6.224 -3.491 1.00 88.75 156 MET A C 1
ATOM 1189 O O . MET A 1 156 ? 8.662 -5.394 -4.384 1.00 88.75 156 MET A O 1
ATOM 1193 N N . SER A 1 157 ? 9.484 -7.165 -3.290 1.00 89.25 157 SER A N 1
ATOM 1194 C CA . SER A 1 157 ? 10.704 -7.313 -4.098 1.00 89.25 157 SER A CA 1
ATOM 1195 C C . SER A 1 157 ? 10.494 -8.017 -5.448 1.00 89.25 157 SER A C 1
ATOM 1197 O O . SER A 1 157 ? 11.445 -8.572 -6.000 1.00 89.25 157 SER A O 1
ATOM 1199 N N . GLN A 1 158 ? 9.265 -8.023 -5.984 1.00 86.12 158 GLN A N 1
ATOM 1200 C CA . GLN A 1 158 ? 9.001 -8.577 -7.312 1.00 86.12 158 GLN A CA 1
ATOM 1201 C C . GLN A 1 158 ? 9.788 -7.782 -8.361 1.00 86.12 158 GLN A C 1
ATOM 1203 O O . GLN A 1 158 ? 9.625 -6.562 -8.408 1.00 86.12 158 GLN A O 1
ATOM 1208 N N . PRO A 1 159 ? 10.604 -8.439 -9.208 1.00 83.56 159 PRO A N 1
ATOM 1209 C CA . PRO A 1 159 ? 11.292 -7.756 -10.293 1.00 83.56 159 PRO A CA 1
ATOM 1210 C C . PRO A 1 159 ? 10.286 -7.291 -11.352 1.00 83.56 159 PRO A C 1
ATOM 1212 O O . PRO A 1 159 ? 9.385 -8.048 -11.732 1.00 83.56 159 PRO A O 1
ATOM 1215 N N . ASP A 1 160 ? 10.469 -6.064 -11.842 1.00 77.06 160 ASP A N 1
ATOM 1216 C CA . ASP A 1 160 ? 9.569 -5.448 -12.824 1.00 77.06 160 ASP A CA 1
ATOM 1217 C C . ASP A 1 160 ? 9.604 -6.186 -14.172 1.00 77.06 160 ASP A C 1
ATOM 1219 O O . ASP A 1 160 ? 8.564 -6.423 -14.787 1.00 77.06 160 ASP A O 1
ATOM 1223 N N . HIS A 1 161 ? 10.790 -6.662 -14.572 1.00 74.88 161 HIS A N 1
ATOM 1224 C CA . HIS A 1 161 ? 11.012 -7.448 -15.788 1.00 74.88 161 HIS A CA 1
ATOM 1225 C C . HIS A 1 161 ? 11.566 -8.838 -15.469 1.00 74.88 161 HIS A C 1
ATOM 1227 O O . HIS A 1 161 ? 12.343 -9.018 -14.533 1.00 74.88 161 HIS A O 1
ATOM 1233 N N . GLY A 1 162 ? 11.195 -9.846 -16.263 1.00 70.81 162 GLY A N 1
ATOM 1234 C CA . GLY A 1 162 ? 11.775 -11.193 -16.143 1.00 70.81 162 GLY A CA 1
ATOM 1235 C C . GLY A 1 162 ? 11.342 -11.980 -14.899 1.00 70.81 162 GLY A C 1
ATOM 1236 O O . GLY A 1 162 ? 12.033 -12.919 -14.487 1.00 70.81 162 GLY A O 1
ATOM 1237 N N . SER A 1 163 ? 10.189 -11.644 -14.310 1.00 68.69 163 SER A N 1
ATOM 1238 C CA . SER A 1 163 ? 9.602 -12.400 -13.190 1.00 68.69 163 SER A CA 1
ATOM 1239 C C . SER A 1 163 ? 9.366 -13.884 -13.519 1.00 68.69 163 SER A C 1
ATOM 1241 O O . SER A 1 163 ? 9.439 -14.728 -12.631 1.00 68.69 163 SER A O 1
ATOM 1243 N N . GLU A 1 164 ? 9.188 -14.219 -14.800 1.00 73.75 164 GLU A N 1
ATOM 1244 C CA . GLU A 1 164 ? 8.990 -15.589 -15.297 1.00 73.75 164 GLU A CA 1
ATOM 1245 C C . GLU A 1 164 ? 10.282 -16.421 -15.384 1.00 73.75 164 GLU A C 1
ATOM 1247 O O . GLU A 1 164 ? 10.225 -17.647 -15.402 1.00 73.75 164 GLU A O 1
ATOM 1252 N N . VAL A 1 165 ? 11.452 -15.776 -15.409 1.00 77.38 165 VAL A N 1
ATOM 1253 C CA . VAL A 1 165 ? 12.764 -16.445 -15.538 1.00 77.38 165 VAL A CA 1
ATOM 1254 C C . VAL A 1 165 ? 13.512 -16.469 -14.200 1.00 77.38 165 VAL A C 1
ATOM 1256 O O . VAL A 1 165 ? 14.405 -17.288 -13.984 1.00 77.38 165 VAL A O 1
ATOM 1259 N N . THR A 1 166 ? 13.138 -15.589 -13.270 1.00 79.88 166 THR A N 1
ATOM 1260 C CA . THR A 1 166 ? 13.830 -15.434 -11.988 1.00 79.88 166 THR A CA 1
ATOM 1261 C C . THR A 1 166 ? 13.475 -16.578 -11.024 1.00 79.88 166 THR A C 1
ATOM 1263 O O . THR A 1 166 ? 12.301 -16.740 -10.669 1.00 79.88 166 THR A O 1
ATOM 1266 N N . PRO A 1 167 ? 14.458 -17.363 -10.534 1.00 75.94 167 PRO A N 1
ATOM 1267 C CA . PRO A 1 167 ? 14.199 -18.463 -9.610 1.00 75.94 167 PRO A CA 1
ATOM 1268 C C . PRO A 1 167 ? 13.556 -17.947 -8.313 1.00 75.94 167 PRO A C 1
ATOM 1270 O O . PRO A 1 167 ? 14.013 -16.975 -7.717 1.00 75.94 167 PRO A O 1
ATOM 1273 N N . GLY A 1 168 ? 12.464 -18.590 -7.893 1.00 81.50 168 GLY A N 1
ATOM 1274 C CA . GLY A 1 168 ? 11.610 -18.164 -6.775 1.00 81.50 168 GLY A CA 1
ATOM 1275 C C . GLY A 1 168 ? 10.327 -17.456 -7.222 1.00 81.50 168 GLY A C 1
ATOM 1276 O O . GLY A 1 168 ? 9.260 -17.742 -6.682 1.00 81.50 168 GLY A O 1
ATOM 1277 N N . TRP A 1 169 ? 10.396 -16.627 -8.267 1.00 82.44 169 TRP A N 1
ATOM 1278 C CA . TRP A 1 169 ? 9.241 -15.877 -8.779 1.00 82.44 169 TRP A CA 1
ATOM 1279 C C . TRP A 1 169 ? 8.443 -16.617 -9.848 1.00 82.44 169 TRP A C 1
ATOM 1281 O O . TRP A 1 169 ? 7.255 -16.351 -9.980 1.00 82.44 169 TRP A O 1
ATOM 1291 N N . VAL A 1 170 ? 9.039 -17.609 -10.518 1.00 83.56 170 VAL A N 1
ATOM 1292 C CA . VAL A 1 170 ? 8.371 -18.446 -11.537 1.00 83.56 170 VAL A CA 1
ATOM 1293 C C . VAL A 1 170 ? 7.071 -19.090 -11.025 1.00 83.56 170 VAL A C 1
ATOM 1295 O O . VAL A 1 170 ? 6.070 -19.177 -11.732 1.00 83.56 170 VAL A O 1
ATOM 1298 N N . PHE A 1 171 ? 7.055 -19.532 -9.764 1.00 83.75 171 PHE A N 1
ATOM 1299 C CA . PHE A 1 171 ? 5.845 -20.094 -9.161 1.00 83.75 171 PHE A CA 1
ATOM 1300 C C . PHE A 1 171 ? 4.796 -19.010 -8.890 1.00 83.75 171 PHE A C 1
ATOM 1302 O O . PHE A 1 171 ? 3.620 -19.194 -9.185 1.00 83.75 171 PHE A O 1
ATOM 1309 N N . LEU A 1 172 ? 5.226 -17.860 -8.367 1.00 82.69 172 LEU A N 1
ATOM 1310 C CA . LEU A 1 172 ? 4.351 -16.734 -8.044 1.00 82.69 172 LEU A CA 1
ATOM 1311 C C . LEU A 1 172 ? 3.751 -16.078 -9.294 1.00 82.69 172 LEU A C 1
ATOM 1313 O O . LEU A 1 172 ? 2.597 -15.650 -9.259 1.00 82.69 172 LEU A O 1
ATOM 1317 N N . SER A 1 173 ? 4.497 -16.027 -10.398 1.00 80.56 173 SER A N 1
ATOM 1318 C CA . SER A 1 173 ? 4.026 -15.473 -11.668 1.00 80.56 173 SER A CA 1
ATOM 1319 C C . SER A 1 173 ? 2.908 -16.311 -12.289 1.00 80.56 173 SER A C 1
ATOM 1321 O O . SER A 1 173 ? 2.027 -15.756 -12.934 1.00 80.56 173 SER A O 1
ATOM 1323 N N . THR A 1 174 ? 2.873 -17.620 -12.018 1.00 83.50 174 THR A N 1
ATOM 1324 C CA . THR A 1 174 ? 1.826 -18.528 -12.521 1.00 83.50 174 THR A CA 1
ATOM 1325 C C . THR A 1 174 ? 0.444 -18.232 -11.917 1.00 83.50 174 THR A C 1
ATOM 1327 O O . THR A 1 174 ? -0.578 -18.508 -12.538 1.00 83.50 174 THR A O 1
ATOM 1330 N N . PHE A 1 175 ? 0.383 -17.647 -10.715 1.00 84.94 175 PHE A N 1
ATOM 1331 C CA . PHE A 1 175 ? -0.884 -17.263 -10.073 1.00 84.94 175 PHE A CA 1
ATOM 1332 C C . PHE A 1 175 ? -1.423 -15.911 -10.537 1.00 84.94 175 PHE A C 1
ATOM 1334 O O . PHE A 1 175 ? -2.530 -15.538 -10.144 1.00 84.94 175 PHE A O 1
ATOM 1341 N N . ILE A 1 176 ? -0.647 -15.154 -11.315 1.00 84.19 176 ILE A N 1
ATOM 1342 C CA . ILE A 1 176 ? -1.081 -13.852 -11.808 1.00 84.19 176 ILE A CA 1
ATOM 1343 C C . ILE A 1 176 ? -2.076 -14.105 -12.945 1.00 84.19 176 ILE A C 1
ATOM 1345 O O . ILE A 1 176 ? -1.712 -14.735 -13.939 1.00 84.19 176 ILE A O 1
ATOM 1349 N N . PRO A 1 177 ? -3.329 -13.640 -12.825 1.00 84.12 177 PRO A N 1
ATOM 1350 C CA . PRO A 1 177 ? -4.314 -13.861 -13.867 1.00 84.12 177 PRO A CA 1
ATOM 1351 C C . PRO A 1 177 ? -3.952 -13.119 -15.160 1.00 84.12 177 PRO A C 1
ATOM 1353 O O . PRO A 1 177 ? -3.458 -11.993 -15.130 1.00 84.12 177 PRO A O 1
ATOM 1356 N N . GLU A 1 178 ? -4.273 -13.717 -16.309 1.00 79.94 178 GLU A N 1
ATOM 1357 C CA . GLU A 1 178 ? -3.962 -13.144 -17.630 1.00 79.94 178 GLU A CA 1
ATOM 1358 C C . GLU A 1 178 ? -4.693 -11.826 -17.925 1.00 79.94 178 GLU A C 1
ATOM 1360 O O . GLU A 1 178 ? -4.210 -11.025 -18.719 1.00 79.94 178 GLU A O 1
ATOM 1365 N N . PHE A 1 179 ? -5.835 -11.574 -17.276 1.00 80.31 179 PHE A N 1
ATOM 1366 C CA . PHE A 1 179 ? -6.598 -10.332 -17.441 1.00 80.31 179 PHE A CA 1
ATOM 1367 C C . PHE A 1 179 ? -5.954 -9.118 -16.753 1.00 80.31 179 PHE A C 1
ATOM 1369 O O . PHE A 1 179 ? -6.447 -8.003 -16.912 1.00 80.31 179 PHE A O 1
ATOM 1376 N N . TRP A 1 180 ? -4.885 -9.323 -15.978 1.00 79.62 180 TRP A N 1
ATOM 1377 C CA . TRP A 1 180 ? -4.185 -8.260 -15.269 1.00 79.62 180 TRP A CA 1
ATOM 1378 C C . TRP A 1 180 ? -3.231 -7.517 -16.203 1.00 79.62 180 TRP A C 1
ATOM 1380 O O . TRP A 1 180 ? -2.288 -8.106 -16.738 1.00 79.62 180 TRP A O 1
ATOM 1390 N N . SER A 1 181 ? -3.440 -6.215 -16.386 1.00 78.88 181 SER A N 1
ATOM 1391 C CA . SER A 1 181 ? -2.653 -5.435 -17.347 1.00 78.88 181 SER A CA 1
ATOM 1392 C C . SER A 1 181 ? -1.213 -5.170 -16.883 1.00 78.88 181 SER A C 1
ATOM 1394 O O . SER A 1 181 ? -0.288 -5.220 -17.689 1.00 78.88 181 SER A O 1
ATOM 1396 N N . GLU A 1 182 ? -0.994 -4.928 -15.587 1.00 80.00 182 GLU A N 1
ATOM 1397 C CA . GLU A 1 182 ? 0.323 -4.614 -15.003 1.00 80.00 182 GLU A CA 1
ATOM 1398 C C . GLU A 1 182 ? 0.801 -5.725 -14.059 1.00 80.00 182 GLU A C 1
ATOM 1400 O O . GLU A 1 182 ? 0.719 -5.612 -12.832 1.00 80.00 182 GLU A O 1
ATOM 1405 N N . LYS A 1 183 ? 1.292 -6.833 -14.627 1.00 81.56 183 LYS A N 1
ATOM 1406 C CA . LYS A 1 183 ? 1.647 -8.054 -13.874 1.00 81.56 183 LYS A CA 1
ATOM 1407 C C . LYS A 1 183 ? 2.647 -7.822 -12.729 1.00 81.56 183 LYS A C 1
ATOM 1409 O O . LYS A 1 183 ? 2.587 -8.514 -11.715 1.00 81.56 183 LYS A O 1
ATOM 1414 N N . TYR A 1 184 ? 3.553 -6.853 -12.861 1.00 82.75 184 TYR A N 1
ATOM 1415 C CA . TYR A 1 184 ? 4.555 -6.544 -11.834 1.00 82.75 184 TYR A CA 1
ATOM 1416 C C . TYR A 1 184 ? 3.949 -5.945 -10.552 1.00 82.75 184 TYR A C 1
ATOM 1418 O O . TYR A 1 184 ? 4.472 -6.163 -9.462 1.00 82.75 184 TYR A O 1
ATOM 1426 N N . ARG A 1 185 ? 2.797 -5.264 -10.643 1.00 84.12 185 ARG A N 1
ATOM 1427 C CA . ARG A 1 185 ? 2.146 -4.613 -9.488 1.00 84.12 185 ARG A CA 1
ATOM 1428 C C . ARG A 1 185 ? 1.283 -5.555 -8.656 1.00 84.12 185 ARG A C 1
ATOM 1430 O O . ARG A 1 185 ? 0.890 -5.200 -7.540 1.00 84.12 185 ARG A O 1
ATOM 1437 N N . TYR A 1 186 ? 0.981 -6.743 -9.178 1.00 88.12 186 TYR A N 1
ATOM 1438 C CA . TYR A 1 186 ? 0.055 -7.690 -8.559 1.00 88.12 186 TYR A CA 1
ATOM 1439 C C . TYR A 1 186 ? 0.524 -8.118 -7.160 1.00 88.12 186 TYR A C 1
ATOM 1441 O O . TYR A 1 186 ? -0.186 -7.878 -6.176 1.00 88.12 186 TYR A O 1
ATOM 1449 N N . TRP A 1 187 ? 1.739 -8.676 -7.044 1.00 89.69 187 TRP A N 1
ATOM 1450 C CA . TRP A 1 187 ? 2.282 -9.091 -5.745 1.00 89.69 187 TRP A CA 1
ATOM 1451 C C . TRP A 1 187 ? 2.823 -7.928 -4.928 1.00 89.69 187 TRP A C 1
ATOM 1453 O O . TRP A 1 187 ? 2.703 -7.965 -3.704 1.00 89.69 187 TRP A O 1
ATOM 1463 N N . GLN A 1 188 ? 3.332 -6.873 -5.572 1.00 91.31 188 GLN A N 1
ATOM 1464 C CA . GLN A 1 188 ? 3.791 -5.669 -4.873 1.00 91.31 188 GLN A CA 1
ATOM 1465 C C . GLN A 1 188 ? 2.661 -5.047 -4.035 1.00 91.31 188 GLN A C 1
ATOM 1467 O O . GLN A 1 188 ? 2.872 -4.692 -2.874 1.00 91.31 188 GLN A O 1
ATOM 1472 N N . SER A 1 189 ? 1.439 -5.003 -4.576 1.00 91.69 189 SER A N 1
ATOM 1473 C CA . SER A 1 189 ? 0.275 -4.449 -3.873 1.00 91.69 189 SER A CA 1
ATOM 1474 C C . SER A 1 189 ? -0.145 -5.303 -2.671 1.00 91.69 189 SER A C 1
ATOM 1476 O O . SER A 1 189 ? -0.404 -4.770 -1.591 1.00 91.69 189 SER A O 1
ATOM 1478 N N . ILE A 1 190 ? -0.162 -6.634 -2.816 1.00 92.56 190 ILE A N 1
ATOM 1479 C CA . ILE A 1 190 ? -0.431 -7.554 -1.696 1.00 92.56 190 ILE A CA 1
ATOM 1480 C C . ILE A 1 190 ? 0.675 -7.439 -0.637 1.00 92.56 190 ILE A C 1
ATOM 1482 O O . ILE A 1 190 ? 0.388 -7.332 0.558 1.00 92.56 190 ILE A O 1
ATOM 1486 N N . GLY A 1 191 ? 1.937 -7.438 -1.073 1.00 92.88 191 GLY A N 1
ATOM 1487 C CA . GLY A 1 191 ? 3.113 -7.326 -0.217 1.00 92.88 191 GLY A CA 1
ATOM 1488 C C . GLY A 1 191 ? 3.096 -6.056 0.623 1.00 92.88 191 GLY A C 1
ATOM 1489 O O . GLY A 1 191 ? 3.320 -6.131 1.831 1.00 92.88 191 GLY A O 1
ATOM 1490 N N . ALA A 1 192 ? 2.727 -4.921 0.024 1.00 94.12 192 ALA A N 1
ATOM 1491 C CA . ALA A 1 192 ? 2.584 -3.647 0.722 1.00 94.12 192 ALA A CA 1
ATOM 1492 C C . ALA A 1 192 ? 1.540 -3.718 1.850 1.00 94.12 192 ALA A C 1
ATOM 1494 O O . ALA A 1 192 ? 1.829 -3.322 2.980 1.00 94.12 192 ALA A O 1
ATOM 1495 N N . ILE A 1 193 ? 0.356 -4.285 1.592 1.00 94.75 193 ILE A N 1
ATOM 1496 C CA . ILE A 1 193 ? -0.706 -4.424 2.606 1.00 94.75 193 ILE A CA 1
ATOM 1497 C C . ILE A 1 193 ? -0.236 -5.303 3.771 1.00 94.75 193 ILE A C 1
ATOM 1499 O O . ILE A 1 193 ? -0.391 -4.942 4.942 1.00 94.75 193 ILE A O 1
ATOM 1503 N N . VAL A 1 194 ? 0.365 -6.453 3.454 1.00 94.31 194 VAL A N 1
ATOM 1504 C CA . VAL A 1 194 ? 0.879 -7.402 4.452 1.00 94.31 194 VAL A CA 1
ATOM 1505 C C . VAL A 1 194 ? 2.014 -6.780 5.265 1.00 94.31 194 VAL A C 1
ATOM 1507 O O . VAL A 1 194 ? 2.056 -6.937 6.489 1.00 94.31 194 VAL A O 1
ATOM 1510 N N . PHE A 1 195 ? 2.913 -6.042 4.614 1.00 94.94 195 PHE A N 1
ATOM 1511 C CA . PHE A 1 195 ? 4.022 -5.368 5.274 1.00 94.94 195 PHE A CA 1
ATOM 1512 C C . PHE A 1 195 ? 3.528 -4.288 6.242 1.00 94.94 195 PHE A C 1
ATOM 1514 O O . PHE A 1 195 ? 3.919 -4.308 7.409 1.00 94.94 195 PHE A O 1
ATOM 1521 N N . VAL A 1 196 ? 2.615 -3.407 5.819 1.00 93.38 196 VAL A N 1
ATOM 1522 C CA . VAL A 1 196 ? 2.050 -2.360 6.692 1.00 93.38 196 VAL A CA 1
ATOM 1523 C C . VAL A 1 196 ? 1.327 -2.978 7.894 1.00 93.38 196 VAL A C 1
ATOM 1525 O O . VAL A 1 196 ? 1.546 -2.556 9.034 1.00 93.38 196 VAL A O 1
ATOM 1528 N N . LEU A 1 197 ? 0.548 -4.045 7.678 1.00 93.00 197 LEU A N 1
ATOM 1529 C CA . LEU A 1 197 ? -0.083 -4.808 8.761 1.00 93.00 197 LEU A CA 1
ATOM 1530 C C . LEU A 1 197 ? 0.952 -5.353 9.761 1.00 93.00 197 LEU A C 1
ATOM 1532 O O . LEU A 1 197 ? 0.718 -5.330 10.973 1.00 93.00 197 LEU A O 1
ATOM 1536 N N . ALA A 1 198 ? 2.087 -5.855 9.271 1.00 91.88 198 ALA A N 1
ATOM 1537 C CA . ALA A 1 198 ? 3.147 -6.409 10.106 1.00 91.88 198 ALA A CA 1
ATOM 1538 C C . ALA A 1 198 ? 3.933 -5.328 10.863 1.00 91.88 198 ALA A C 1
ATOM 1540 O O . ALA A 1 198 ? 4.293 -5.540 12.028 1.00 91.88 198 ALA A O 1
ATOM 1541 N N . VAL A 1 199 ? 4.159 -4.163 10.247 1.00 90.88 199 VAL A N 1
ATOM 1542 C CA . VAL A 1 199 ? 4.799 -2.997 10.879 1.00 90.88 199 VAL A CA 1
ATOM 1543 C C . VAL A 1 199 ? 3.970 -2.514 12.068 1.00 90.88 199 VAL A C 1
ATOM 1545 O O . VAL A 1 199 ? 4.531 -2.296 13.140 1.00 90.88 199 VAL A O 1
ATOM 1548 N N . GLY A 1 200 ? 2.640 -2.464 11.939 1.00 86.50 200 GLY A N 1
ATOM 1549 C CA . GLY A 1 200 ? 1.738 -2.104 13.042 1.00 86.50 200 GLY A CA 1
ATOM 1550 C C . GLY A 1 200 ? 1.797 -3.045 14.259 1.00 86.50 200 GLY A C 1
ATOM 1551 O O . GLY A 1 200 ? 1.393 -2.669 15.357 1.00 86.50 200 GLY A O 1
ATOM 1552 N N . ARG A 1 201 ? 2.324 -4.268 14.103 1.00 86.31 201 ARG A N 1
ATOM 1553 C CA . ARG A 1 201 ? 2.431 -5.277 15.180 1.00 86.31 201 ARG A CA 1
ATOM 1554 C C . ARG A 1 201 ? 3.847 -5.523 15.672 1.00 86.31 201 ARG A C 1
ATOM 1556 O O . ARG A 1 201 ? 4.026 -6.194 16.690 1.00 86.31 201 ARG A O 1
ATOM 1563 N N . THR A 1 202 ? 4.847 -5.021 14.955 1.00 88.94 202 THR A N 1
ATOM 1564 C CA . THR A 1 202 ? 6.254 -5.303 15.236 1.00 88.94 202 THR A CA 1
ATOM 1565 C C . THR A 1 202 ? 6.921 -4.070 15.845 1.00 88.94 202 THR A C 1
ATOM 1567 O O . THR A 1 202 ? 7.211 -3.114 15.124 1.00 88.94 202 THR A O 1
ATOM 1570 N N . PRO A 1 203 ? 7.270 -4.085 17.145 1.00 84.00 203 PRO A N 1
ATOM 1571 C CA . PRO A 1 203 ? 7.831 -2.907 17.809 1.00 84.00 203 PRO A CA 1
ATOM 1572 C C . PRO A 1 203 ? 9.219 -2.509 17.283 1.00 84.00 203 PRO A C 1
ATOM 1574 O O . PRO A 1 203 ? 9.626 -1.361 17.433 1.00 84.00 203 PRO A O 1
ATOM 1577 N N . ALA A 1 204 ? 9.967 -3.433 16.670 1.00 86.88 204 ALA A N 1
ATOM 1578 C CA . ALA A 1 204 ? 11.268 -3.129 16.069 1.00 86.88 204 ALA A CA 1
ATOM 1579 C C . ALA A 1 204 ? 11.136 -2.185 14.861 1.00 86.88 204 ALA A C 1
ATOM 1581 O O . ALA A 1 204 ? 11.840 -1.180 14.790 1.00 86.88 204 ALA A O 1
ATOM 1582 N N . TRP A 1 205 ? 10.189 -2.471 13.961 1.00 88.38 205 TRP A N 1
ATOM 1583 C CA . TRP A 1 205 ? 9.893 -1.620 12.808 1.00 88.38 205 TRP A CA 1
ATOM 1584 C C . TRP A 1 205 ? 9.343 -0.263 13.240 1.00 88.38 205 TRP A C 1
ATOM 1586 O O . TRP A 1 205 ? 9.798 0.762 12.741 1.00 88.38 205 TRP A O 1
ATOM 1596 N N . GLN A 1 206 ? 8.444 -0.236 14.229 1.00 88.62 206 GLN A N 1
ATOM 1597 C CA . GLN A 1 206 ? 7.934 1.020 14.789 1.00 88.62 206 GLN A CA 1
ATOM 1598 C C . GLN A 1 206 ? 9.069 1.903 15.319 1.00 88.62 206 GLN A C 1
ATOM 1600 O O . GLN A 1 206 ? 9.141 3.072 14.962 1.00 88.62 206 GLN A O 1
ATOM 1605 N N . LYS A 1 207 ? 10.018 1.345 16.085 1.00 88.62 207 LYS A N 1
ATOM 1606 C CA . LYS A 1 207 ? 11.183 2.102 16.577 1.00 88.62 207 LYS A CA 1
ATOM 1607 C C . LYS A 1 207 ? 12.023 2.697 15.450 1.00 88.62 207 LYS A C 1
ATOM 1609 O O . LYS A 1 207 ? 12.451 3.839 15.576 1.00 88.62 207 LYS A O 1
ATOM 1614 N N . LEU A 1 208 ? 12.247 1.944 14.372 1.00 90.62 208 LEU A N 1
ATOM 1615 C CA . LEU A 1 208 ? 12.994 2.419 13.207 1.00 90.62 208 LEU A CA 1
ATOM 1616 C C . LEU A 1 208 ? 12.269 3.587 12.516 1.00 90.62 208 LEU A C 1
ATOM 1618 O O . LEU A 1 208 ? 12.870 4.638 12.290 1.00 90.62 208 LEU A O 1
ATOM 1622 N N . PHE A 1 209 ? 10.972 3.431 12.234 1.00 88.56 209 PHE A N 1
ATOM 1623 C CA . PHE A 1 209 ? 10.166 4.457 11.563 1.00 88.56 209 PHE A CA 1
ATOM 1624 C C . PHE A 1 209 ? 9.871 5.677 12.447 1.00 88.56 209 PHE A C 1
ATOM 1626 O O . PHE A 1 209 ? 9.653 6.773 11.935 1.00 88.56 209 PHE A O 1
ATOM 1633 N N . SER A 1 210 ? 9.918 5.529 13.772 1.00 91.19 210 SER A N 1
ATOM 1634 C CA . SER A 1 210 ? 9.779 6.642 14.715 1.00 91.19 210 SER A CA 1
ATOM 1635 C C . SER A 1 210 ? 11.059 7.468 14.901 1.00 91.19 210 SER A C 1
ATOM 1637 O O . SER A 1 210 ? 11.043 8.430 15.667 1.00 91.19 210 SER A O 1
ATOM 1639 N N . THR A 1 211 ? 12.164 7.139 14.225 1.00 94.06 211 THR A N 1
ATOM 1640 C CA . THR A 1 211 ? 13.388 7.951 14.303 1.00 94.06 211 THR A CA 1
ATOM 1641 C C . THR A 1 211 ? 13.224 9.301 13.590 1.00 94.06 211 THR A C 1
ATOM 1643 O O . THR A 1 211 ? 12.578 9.405 12.547 1.00 94.06 211 THR A O 1
ATOM 1646 N N . GLY A 1 212 ? 13.840 10.355 14.139 1.00 93.81 212 GLY A N 1
ATOM 1647 C CA . GLY A 1 212 ? 13.752 11.722 13.603 1.00 93.81 212 GLY A CA 1
ATOM 1648 C C . GLY A 1 212 ? 14.143 11.861 12.122 1.00 93.81 212 GLY A C 1
ATOM 1649 O O . GLY A 1 212 ? 13.384 12.476 11.371 1.00 93.81 212 GLY A O 1
ATOM 1650 N N . PRO A 1 213 ? 15.262 11.264 11.659 1.00 93.38 213 PRO A N 1
ATOM 1651 C CA . PRO A 1 213 ? 15.651 11.316 10.250 1.00 93.38 213 PRO A CA 1
ATOM 1652 C C . PRO A 1 213 ? 14.622 10.670 9.316 1.00 93.38 213 PRO A C 1
ATOM 1654 O O . PRO A 1 213 ? 14.292 11.240 8.280 1.00 93.38 213 PRO A O 1
ATOM 1657 N N . VAL A 1 214 ? 14.071 9.511 9.694 1.00 91.75 214 VAL A N 1
ATOM 1658 C CA . VAL A 1 214 ? 13.081 8.793 8.876 1.00 91.75 214 VAL A CA 1
ATOM 1659 C C . VAL A 1 214 ? 11.771 9.579 8.787 1.00 91.75 214 VAL A C 1
ATOM 1661 O O . VAL A 1 214 ? 11.208 9.713 7.702 1.00 91.75 214 VAL A O 1
ATOM 1664 N N . GLN A 1 215 ? 11.321 10.191 9.887 1.00 92.69 215 GLN A N 1
ATOM 1665 C CA . GLN A 1 215 ? 10.153 11.080 9.863 1.00 92.69 215 GLN A CA 1
ATOM 1666 C C . GLN A 1 215 ? 10.386 12.342 9.026 1.00 92.69 215 GLN A C 1
ATOM 1668 O O . GLN A 1 215 ? 9.467 12.814 8.358 1.00 92.69 215 GLN A O 1
ATOM 1673 N N . TYR A 1 216 ? 11.599 12.902 9.056 1.00 93.75 216 TYR A N 1
ATOM 1674 C CA . TYR A 1 216 ? 11.952 14.044 8.216 1.00 93.75 216 TYR A CA 1
ATOM 1675 C C . TYR A 1 216 ? 11.886 13.677 6.731 1.00 93.75 216 TYR A C 1
ATOM 1677 O O . TYR A 1 216 ? 11.216 14.377 5.974 1.00 93.75 216 TYR A O 1
ATOM 1685 N N . LEU A 1 217 ? 12.480 12.542 6.339 1.00 91.00 217 LEU A N 1
ATOM 1686 C CA . LEU A 1 217 ? 12.390 12.017 4.973 1.00 91.00 217 LEU A CA 1
ATOM 1687 C C . LEU A 1 217 ? 10.938 11.772 4.547 1.00 91.00 217 LEU A C 1
ATOM 1689 O O . LEU A 1 217 ? 10.572 12.114 3.428 1.00 91.00 217 LEU A O 1
ATOM 1693 N N . GLY A 1 218 ? 10.090 11.271 5.449 1.00 88.62 218 GLY A N 1
ATOM 1694 C CA . GLY A 1 218 ? 8.655 11.127 5.198 1.00 88.62 218 GLY A CA 1
ATOM 1695 C C . GLY A 1 218 ? 7.961 12.456 4.874 1.00 88.62 218 GLY A C 1
ATOM 1696 O O . GLY A 1 218 ? 7.178 12.516 3.929 1.00 88.62 218 GLY A O 1
ATOM 1697 N N . LYS A 1 219 ? 8.288 13.544 5.588 1.00 91.19 219 LYS A N 1
ATOM 1698 C CA . LYS A 1 219 ? 7.698 14.882 5.362 1.00 91.19 219 LYS A CA 1
ATOM 1699 C C . LYS A 1 219 ? 8.085 15.501 4.018 1.00 91.19 219 LYS A C 1
ATOM 1701 O O . LYS A 1 219 ? 7.280 16.218 3.435 1.00 91.19 219 LYS A O 1
ATOM 1706 N N . ILE A 1 220 ? 9.302 15.242 3.540 1.00 92.94 220 ILE A N 1
ATOM 1707 C CA . ILE A 1 220 ? 9.801 15.773 2.260 1.00 92.94 220 ILE 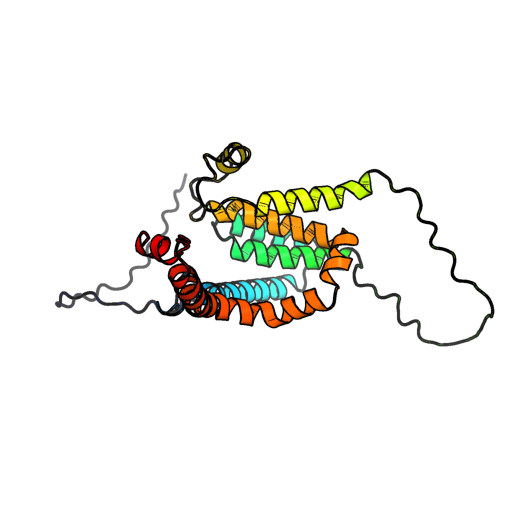A CA 1
ATOM 1708 C C . ILE A 1 220 ? 9.672 14.776 1.100 1.00 92.94 220 ILE A C 1
ATOM 1710 O O . ILE A 1 220 ? 10.050 15.101 -0.022 1.00 92.94 220 ILE A O 1
ATOM 1714 N N . SER A 1 221 ? 9.136 13.580 1.355 1.00 89.12 221 SER A N 1
ATOM 1715 C CA . SER A 1 221 ? 9.065 12.471 0.394 1.00 89.12 221 SER A CA 1
ATOM 1716 C C . SER A 1 221 ? 8.392 12.862 -0.919 1.00 89.12 221 SER A C 1
ATOM 1718 O O . SER A 1 221 ? 8.935 12.575 -1.980 1.00 89.12 221 SER A O 1
ATOM 1720 N N . TYR A 1 222 ? 7.275 13.590 -0.860 1.00 87.00 222 TYR A N 1
ATOM 1721 C CA . TYR A 1 222 ? 6.567 14.060 -2.051 1.00 87.00 222 TYR A CA 1
ATOM 1722 C C . TYR A 1 222 ? 7.397 15.059 -2.871 1.00 87.00 222 TYR A C 1
ATOM 1724 O O . TYR A 1 222 ? 7.475 14.956 -4.091 1.00 87.00 222 TYR A O 1
ATOM 1732 N N . ALA A 1 223 ? 8.087 15.994 -2.212 1.00 86.38 223 ALA A N 1
ATOM 1733 C CA . ALA A 1 223 ? 8.960 16.941 -2.903 1.00 86.38 223 ALA A CA 1
ATOM 1734 C C . ALA A 1 223 ? 10.158 16.230 -3.556 1.00 86.38 223 ALA A C 1
ATOM 1736 O O . ALA A 1 223 ? 10.504 16.534 -4.696 1.00 86.38 223 ALA A O 1
ATOM 1737 N N . ILE A 1 224 ? 10.757 15.251 -2.865 1.00 87.19 224 ILE A N 1
ATOM 1738 C CA . ILE A 1 224 ? 11.816 14.407 -3.434 1.00 87.19 224 ILE A CA 1
ATOM 1739 C C . ILE A 1 224 ? 11.276 13.602 -4.621 1.00 87.19 224 ILE A C 1
ATOM 1741 O O . ILE A 1 224 ? 11.943 13.545 -5.648 1.00 87.19 224 ILE A O 1
ATOM 1745 N N . TYR A 1 225 ? 10.075 13.029 -4.516 1.00 84.12 225 TYR A N 1
ATOM 1746 C CA . TYR A 1 225 ? 9.431 12.288 -5.602 1.00 84.12 225 TYR A CA 1
ATOM 1747 C C . TYR A 1 225 ? 9.209 13.161 -6.839 1.00 84.12 225 TYR A C 1
ATOM 1749 O O . TYR A 1 225 ? 9.506 12.731 -7.944 1.00 84.12 225 TYR A O 1
ATOM 1757 N N . LEU A 1 226 ? 8.778 14.412 -6.691 1.00 83.44 226 LEU A N 1
ATOM 1758 C CA . LEU A 1 226 ? 8.659 15.311 -7.843 1.00 83.44 226 LEU A CA 1
ATOM 1759 C C . LEU A 1 226 ? 10.021 15.675 -8.447 1.00 83.44 226 LEU A C 1
ATOM 1761 O O . LEU A 1 226 ? 10.163 15.784 -9.662 1.00 83.44 226 LEU A O 1
ATOM 1765 N N . MET A 1 227 ? 11.035 15.859 -7.601 1.00 83.75 227 MET A N 1
ATOM 1766 C CA . MET A 1 227 ? 12.354 16.307 -8.042 1.00 83.75 227 MET A CA 1
ATOM 1767 C C . MET A 1 227 ? 13.262 15.174 -8.524 1.00 83.75 227 MET A C 1
ATOM 1769 O O . MET A 1 227 ? 14.277 15.474 -9.148 1.00 83.75 227 MET A O 1
ATOM 1773 N N . HIS A 1 228 ? 12.946 13.899 -8.266 1.00 83.06 228 HIS A N 1
ATOM 1774 C CA . HIS A 1 228 ? 13.877 12.802 -8.550 1.00 83.06 228 HIS A CA 1
ATOM 1775 C C . HIS A 1 228 ? 14.228 12.705 -10.041 1.00 83.06 228 HIS A C 1
ATOM 1777 O O . HIS A 1 228 ? 15.406 12.598 -10.355 1.00 83.06 228 HIS A O 1
ATOM 1783 N N . GLY A 1 229 ? 13.257 12.828 -10.953 1.00 77.19 229 GLY A N 1
ATOM 1784 C CA . GLY A 1 229 ? 13.499 12.805 -12.399 1.00 77.19 229 GLY A CA 1
ATOM 1785 C C . GLY A 1 229 ? 14.459 13.919 -12.835 1.00 77.19 229 GLY A C 1
ATOM 1786 O O . GLY A 1 229 ? 15.568 13.629 -13.293 1.00 77.19 229 GLY A O 1
ATOM 1787 N N . PRO A 1 230 ? 14.117 15.204 -12.614 1.00 77.88 230 PRO A N 1
ATOM 1788 C CA . PRO A 1 230 ? 15.009 16.322 -12.925 1.00 77.88 230 PRO A CA 1
ATOM 1789 C C . PRO A 1 230 ? 16.373 16.249 -12.220 1.00 77.88 230 PRO A C 1
ATOM 1791 O O . PRO A 1 230 ? 17.402 16.580 -12.816 1.00 77.88 230 PRO A O 1
ATOM 1794 N N . ALA A 1 231 ? 16.412 15.796 -10.964 1.00 79.62 231 ALA A N 1
ATOM 1795 C CA . ALA A 1 231 ? 17.650 15.627 -10.211 1.00 79.62 231 ALA A CA 1
ATOM 1796 C C .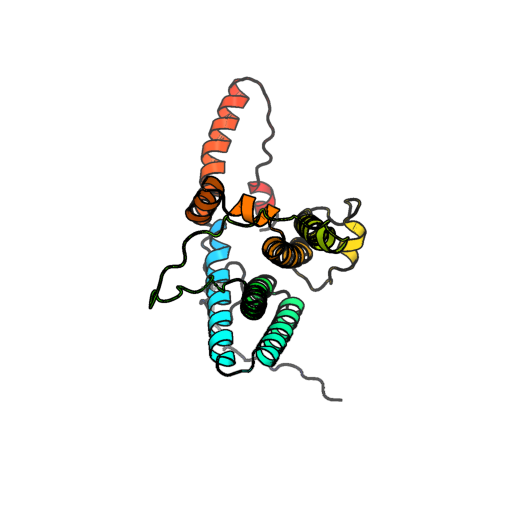 ALA A 1 231 ? 18.527 14.518 -10.806 1.00 79.62 231 ALA A C 1
ATOM 1798 O O . ALA A 1 231 ? 19.728 14.723 -10.959 1.00 79.62 231 ALA A O 1
ATOM 1799 N N . MET A 1 232 ? 17.953 13.378 -11.198 1.00 77.81 232 MET A N 1
ATOM 1800 C CA . MET A 1 232 ? 18.686 12.299 -11.863 1.00 77.81 232 MET A CA 1
ATOM 1801 C C . MET A 1 232 ? 19.201 12.733 -13.231 1.00 77.81 232 MET A C 1
ATOM 1803 O O . MET A 1 232 ? 20.349 12.446 -13.546 1.00 77.81 232 MET A O 1
ATOM 1807 N N . HIS A 1 233 ? 18.433 13.490 -14.015 1.00 77.25 233 HIS A N 1
ATOM 1808 C CA . HIS A 1 233 ? 18.931 14.007 -15.291 1.00 77.25 233 HIS A CA 1
ATOM 1809 C C . HIS A 1 233 ? 20.064 15.027 -15.091 1.00 77.25 233 HIS A C 1
ATOM 1811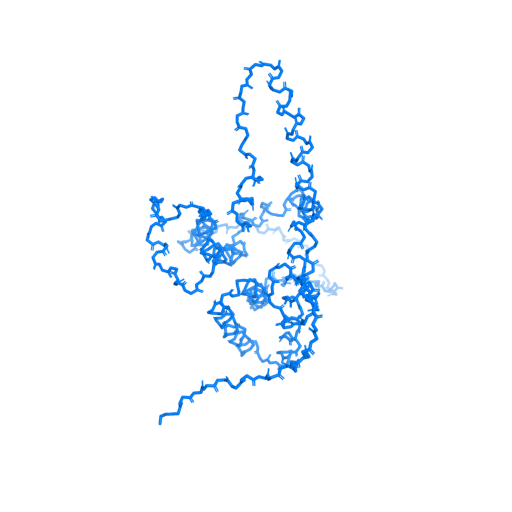 O O . HIS A 1 233 ? 21.128 14.906 -15.692 1.00 77.25 233 HIS A O 1
ATOM 1817 N N . THR A 1 234 ? 19.897 16.014 -14.211 1.00 78.81 234 THR A N 1
ATOM 1818 C CA . THR A 1 234 ? 20.915 17.064 -14.014 1.00 78.81 234 THR A CA 1
ATOM 1819 C C . THR A 1 234 ? 22.177 16.549 -13.322 1.00 78.81 234 THR A C 1
ATOM 1821 O O . THR A 1 234 ? 23.291 16.823 -13.776 1.00 78.81 234 THR A O 1
ATOM 1824 N N . LEU A 1 235 ? 22.024 15.781 -12.242 1.00 77.75 235 LEU A N 1
ATOM 1825 C CA . LEU A 1 235 ? 23.139 15.228 -11.481 1.00 77.75 235 LEU A CA 1
ATOM 1826 C C . LEU A 1 235 ? 23.748 14.011 -12.185 1.00 77.75 235 LEU A C 1
ATOM 1828 O O . LEU A 1 235 ? 24.970 13.883 -12.206 1.00 77.75 235 LEU A O 1
ATOM 1832 N N . GLY A 1 236 ? 22.927 13.157 -12.800 1.00 70.62 236 GLY A N 1
ATOM 1833 C CA . GLY A 1 236 ? 23.370 11.975 -13.541 1.00 70.62 236 GLY A CA 1
ATOM 1834 C C . GLY A 1 236 ? 24.254 12.346 -14.722 1.00 70.62 236 GLY A C 1
ATOM 1835 O O . GLY A 1 236 ? 25.396 11.894 -14.769 1.00 70.62 236 GLY A O 1
ATOM 1836 N N . TYR A 1 237 ? 23.821 13.268 -15.591 1.00 69.75 237 TYR A N 1
ATOM 1837 C CA . TYR A 1 237 ? 24.666 13.725 -16.703 1.00 69.75 237 TYR A CA 1
ATOM 1838 C C . TYR A 1 237 ? 25.908 14.491 -16.225 1.00 69.75 237 TYR A C 1
ATOM 1840 O O . TYR A 1 237 ? 26.976 14.392 -16.833 1.00 69.75 237 TYR A O 1
ATOM 1848 N N . ALA A 1 238 ? 25.818 15.236 -15.116 1.00 70.88 238 ALA A N 1
ATOM 1849 C CA . ALA A 1 238 ? 26.978 15.919 -14.546 1.00 70.88 238 ALA A CA 1
ATOM 1850 C C . ALA A 1 238 ? 28.021 14.933 -13.991 1.00 70.88 238 ALA A C 1
ATOM 1852 O O . ALA A 1 238 ? 29.224 15.130 -14.201 1.00 70.88 238 ALA A O 1
ATOM 1853 N N . ILE A 1 239 ? 27.582 13.874 -13.305 1.00 74.62 239 ILE A N 1
ATOM 1854 C CA . ILE A 1 239 ? 28.451 12.820 -12.769 1.00 74.62 239 ILE A CA 1
ATOM 1855 C C . ILE A 1 239 ? 29.014 11.969 -13.907 1.00 74.62 239 ILE A C 1
ATOM 1857 O O . ILE A 1 239 ? 30.225 11.759 -13.944 1.00 74.62 239 ILE A O 1
ATOM 1861 N N . GLU A 1 240 ? 28.191 11.544 -14.864 1.00 68.44 240 GLU A N 1
ATOM 1862 C CA . GLU A 1 240 ? 28.624 10.780 -16.038 1.00 68.44 240 GLU A CA 1
ATOM 1863 C C . GLU A 1 240 ? 29.707 11.538 -16.812 1.00 68.44 240 GLU A C 1
ATOM 1865 O O . GLU A 1 240 ? 30.784 11.000 -17.071 1.00 68.44 240 GLU A O 1
ATOM 1870 N N . ARG A 1 241 ? 29.498 12.835 -17.069 1.00 63.28 241 ARG A N 1
ATOM 1871 C CA . ARG A 1 241 ? 30.502 13.686 -17.718 1.00 63.28 241 ARG A CA 1
ATOM 1872 C C . ARG A 1 241 ? 31.791 13.784 -16.898 1.00 63.28 241 ARG A C 1
ATOM 1874 O O . ARG A 1 241 ? 32.882 13.715 -17.462 1.00 63.28 241 ARG A O 1
ATOM 1881 N N . ARG A 1 242 ? 31.700 13.919 -15.570 1.00 66.00 242 ARG A N 1
ATOM 1882 C CA . ARG A 1 242 ? 32.870 13.969 -14.667 1.00 66.00 242 ARG A CA 1
ATOM 1883 C C . ARG A 1 242 ? 33.635 12.643 -14.620 1.00 66.00 242 ARG A C 1
ATOM 1885 O O . ARG A 1 242 ? 34.859 12.671 -14.502 1.00 66.00 242 ARG A O 1
ATOM 1892 N N . VAL A 1 243 ? 32.943 11.508 -14.692 1.00 67.75 243 VAL A N 1
ATOM 1893 C CA . VAL A 1 243 ? 33.561 10.175 -14.647 1.00 67.75 243 VAL A CA 1
ATOM 1894 C C . VAL A 1 243 ? 34.125 9.771 -16.011 1.00 67.75 243 VAL A C 1
ATOM 1896 O O . VAL A 1 243 ? 35.247 9.266 -16.073 1.00 67.75 243 VAL A O 1
ATOM 1899 N N . SER A 1 244 ? 33.437 10.104 -17.104 1.00 62.84 244 SER A N 1
ATOM 1900 C CA . SER A 1 244 ? 33.940 9.905 -18.467 1.00 62.84 244 SER A CA 1
ATOM 1901 C C . SER A 1 244 ? 35.224 10.702 -18.724 1.00 62.84 244 SER A C 1
ATOM 1903 O O . SER A 1 244 ? 36.127 10.200 -19.390 1.00 62.84 244 SER A O 1
ATOM 1905 N N . LEU A 1 245 ? 35.359 11.908 -18.155 1.00 61.91 245 LEU A N 1
ATOM 1906 C CA . LEU A 1 245 ? 36.601 12.696 -18.212 1.00 61.91 245 LEU A CA 1
ATOM 1907 C C . LEU A 1 245 ? 37.768 12.058 -17.431 1.00 61.91 245 LEU A C 1
ATOM 1909 O O . LEU A 1 245 ? 38.918 12.429 -17.648 1.00 61.91 245 LEU A O 1
ATOM 1913 N N . ARG A 1 246 ? 37.494 11.093 -16.543 1.00 68.31 246 ARG A N 1
ATOM 1914 C CA . ARG A 1 246 ? 38.497 10.304 -15.804 1.00 68.31 246 ARG A CA 1
ATOM 1915 C C . ARG A 1 246 ? 38.778 8.935 -16.438 1.00 68.31 246 ARG A C 1
ATOM 1917 O O . ARG A 1 246 ? 39.471 8.124 -15.834 1.00 68.31 246 ARG A O 1
ATOM 1924 N N . GLY A 1 247 ? 38.257 8.670 -17.639 1.00 54.75 247 GLY A N 1
ATOM 1925 C CA . GLY A 1 247 ? 38.538 7.449 -18.401 1.00 54.75 247 GLY A CA 1
ATOM 1926 C C . GLY A 1 247 ? 37.785 6.194 -17.944 1.00 54.75 247 GLY A C 1
ATOM 1927 O O . GLY A 1 247 ? 38.008 5.127 -18.511 1.00 54.75 247 GLY A O 1
ATOM 1928 N N . LEU A 1 248 ? 36.873 6.293 -16.967 1.00 53.12 248 LEU A N 1
ATOM 1929 C CA . LEU A 1 248 ? 35.971 5.194 -16.617 1.00 53.12 248 LEU A CA 1
ATOM 1930 C C . LEU A 1 248 ? 34.704 5.274 -17.476 1.00 53.12 248 LEU A C 1
ATOM 1932 O O . LEU A 1 248 ? 33.931 6.225 -17.370 1.00 53.12 248 LEU A O 1
ATOM 1936 N N . LYS A 1 249 ? 34.461 4.248 -18.297 1.00 46.94 249 LYS A N 1
ATOM 1937 C CA . LYS A 1 249 ? 33.159 4.039 -18.941 1.00 46.94 249 LYS A CA 1
ATOM 1938 C C . LYS A 1 249 ? 32.198 3.452 -17.911 1.00 46.94 249 LYS A C 1
ATOM 1940 O O . LYS A 1 249 ? 32.220 2.251 -17.663 1.00 46.94 249 LYS A O 1
ATOM 1945 N N . ILE A 1 250 ? 31.371 4.296 -17.305 1.00 54.44 250 ILE A N 1
ATOM 1946 C CA . ILE A 1 250 ? 30.182 3.838 -16.588 1.00 54.44 250 ILE A CA 1
ATOM 1947 C C . ILE A 1 250 ? 29.045 3.869 -17.606 1.00 54.44 250 ILE A C 1
ATOM 1949 O O . ILE A 1 250 ? 28.616 4.948 -17.996 1.00 54.44 250 ILE A O 1
ATOM 1953 N N . CYS A 1 251 ? 28.574 2.701 -18.053 1.00 47.38 251 CYS A N 1
ATOM 1954 C CA . CYS A 1 251 ? 27.266 2.621 -18.700 1.00 47.38 251 CYS A CA 1
ATOM 1955 C C . CYS A 1 251 ? 26.220 2.855 -17.614 1.00 47.38 251 CYS A C 1
ATOM 1957 O O . CYS A 1 251 ? 25.799 1.915 -16.940 1.00 47.38 251 CYS A O 1
ATOM 1959 N N . PHE A 1 252 ? 25.823 4.111 -17.419 1.00 48.72 252 PHE A N 1
ATOM 1960 C CA . PHE A 1 252 ? 24.489 4.350 -16.899 1.00 48.72 252 PHE A CA 1
ATOM 1961 C C . PHE A 1 252 ? 23.532 3.862 -17.982 1.00 48.72 252 PHE A C 1
ATOM 1963 O O . PHE A 1 252 ? 23.719 4.156 -19.158 1.00 48.72 252 PHE A O 1
ATOM 1970 N N . ILE A 1 253 ? 22.584 3.030 -17.585 1.00 45.34 253 ILE A N 1
ATOM 1971 C CA . ILE A 1 253 ? 21.475 2.554 -18.401 1.00 45.34 253 ILE A CA 1
ATOM 1972 C C . ILE A 1 253 ? 20.415 3.654 -18.271 1.00 45.34 253 ILE A C 1
ATOM 1974 O O . ILE A 1 253 ? 19.765 3.710 -17.228 1.00 45.34 253 ILE A O 1
ATOM 1978 N N . PRO A 1 254 ? 20.306 4.626 -19.202 1.00 43.56 254 PRO A N 1
ATOM 1979 C CA . PRO A 1 254 ? 19.270 5.635 -19.101 1.00 43.56 254 PRO A CA 1
ATOM 1980 C C . PRO A 1 254 ? 17.896 4.975 -19.222 1.00 43.56 254 PRO A C 1
ATOM 1982 O O . PRO A 1 254 ? 17.529 4.439 -20.259 1.00 43.56 254 PRO A O 1
ATOM 1985 N N . GLU A 1 255 ? 17.104 5.087 -18.161 1.00 46.16 255 GLU A N 1
ATOM 1986 C CA . GLU A 1 255 ? 15.687 4.694 -18.078 1.00 46.16 255 GLU A CA 1
ATOM 1987 C C . GLU A 1 255 ? 14.829 5.278 -19.227 1.00 46.16 255 GLU A C 1
ATOM 1989 O O . GLU A 1 255 ? 13.734 4.806 -19.520 1.00 46.16 255 GLU A O 1
ATOM 1994 N N . SER A 1 256 ? 15.353 6.279 -19.944 1.00 42.31 256 SER A N 1
ATOM 1995 C CA . SER A 1 256 ? 14.711 6.926 -21.087 1.00 42.31 256 SER A CA 1
ATOM 1996 C C . SER A 1 256 ? 14.559 6.047 -22.338 1.00 42.31 256 SER A C 1
ATOM 1998 O O . SER A 1 256 ? 13.805 6.434 -23.228 1.00 42.31 256 SER A O 1
ATOM 2000 N N . TYR A 1 257 ? 15.237 4.897 -22.460 1.00 40.16 257 TYR A N 1
ATOM 2001 C CA . TYR A 1 257 ? 15.027 3.997 -23.612 1.00 40.16 257 TYR A CA 1
ATOM 2002 C C . TYR A 1 257 ? 13.978 2.907 -23.401 1.00 40.16 257 TYR A C 1
ATOM 2004 O O . TYR A 1 257 ? 13.499 2.366 -24.394 1.00 40.16 257 TYR A O 1
ATOM 2012 N N . GLU A 1 258 ? 13.573 2.597 -22.165 1.00 41.94 258 GLU A N 1
ATOM 2013 C CA . GLU A 1 258 ? 12.421 1.703 -21.973 1.00 41.94 258 GLU A CA 1
ATOM 2014 C C . GLU A 1 258 ? 11.112 2.416 -22.326 1.00 41.94 258 GLU A C 1
ATOM 2016 O O . GLU A 1 258 ? 10.207 1.806 -22.888 1.00 41.94 258 GLU A O 1
ATOM 2021 N N . PHE A 1 259 ? 11.039 3.730 -22.098 1.00 40.06 259 PHE A N 1
ATOM 2022 C CA . PHE A 1 259 ? 9.846 4.522 -22.402 1.00 40.06 259 PHE A CA 1
ATOM 2023 C C . PHE A 1 259 ? 9.661 4.829 -23.897 1.00 40.06 259 PHE A C 1
ATOM 2025 O O . PHE A 1 259 ? 8.528 4.914 -24.357 1.00 40.06 259 PHE A O 1
ATOM 2032 N N . LEU A 1 260 ? 10.745 4.942 -24.678 1.00 37.78 260 LEU A N 1
ATOM 2033 C CA . LEU A 1 260 ? 10.664 5.130 -26.137 1.00 37.78 260 LEU A CA 1
ATOM 2034 C C . LEU A 1 260 ? 10.346 3.838 -26.909 1.00 37.78 260 LEU A C 1
ATOM 2036 O O . LEU A 1 260 ? 9.990 3.913 -28.079 1.00 37.78 260 LEU A O 1
ATOM 2040 N N . LEU A 1 261 ? 10.472 2.666 -26.280 1.00 34.97 261 LEU A N 1
ATOM 2041 C CA . LEU A 1 261 ? 10.064 1.383 -26.869 1.00 34.97 261 LEU A CA 1
ATOM 2042 C C . LEU A 1 261 ? 8.589 1.038 -26.602 1.00 34.97 261 LEU A C 1
ATOM 2044 O O . LEU A 1 261 ? 8.082 0.083 -27.185 1.00 34.97 261 LEU A O 1
ATOM 2048 N N . TYR A 1 262 ? 7.913 1.801 -25.737 1.00 40.75 262 TYR A N 1
ATOM 2049 C CA . TYR A 1 262 ? 6.518 1.586 -25.334 1.00 40.75 262 TYR A CA 1
ATOM 2050 C C . TYR A 1 262 ? 5.537 2.651 -25.853 1.00 40.75 262 TYR A C 1
ATOM 2052 O O . TYR A 1 262 ? 4.366 2.640 -25.467 1.00 40.75 262 TYR A O 1
ATOM 2060 N N . GLN A 1 263 ? 5.998 3.545 -26.730 1.00 33.84 263 GLN A N 1
ATOM 2061 C CA . GLN A 1 263 ? 5.164 4.480 -27.487 1.00 33.84 263 GLN A CA 1
ATOM 2062 C C . GLN A 1 263 ? 5.047 4.020 -28.942 1.00 33.84 263 GLN A C 1
ATOM 2064 O O . GLN A 1 263 ? 3.962 4.231 -29.529 1.00 33.84 263 GLN A O 1
#

Sequence (263 aa):
MVGWRVLGSSCGTWRGPCGGSCMCGTGIGMWDWDRYAGSTAMDVHLWTIPVEFRSSMMLFLTLVGTARWRTGVRLAVVGVLMVFTYLSDRWEMMLFYAGMALAEMDLMRGAHESPAVSSPSDSPSLGATPPPATQKPKGPRQLIWPAVSLLGLYFMSQPDHGSEVTPGWVFLSTFIPEFWSEKYRYWQSIGAIVFVLAVGRTPAWQKLFSTGPVQYLGKISYAIYLMHGPAMHTLGYAIERRVSLRGLKICFIPESYEFLLYQ

Secondary structure (DSSP, 8-state):
-----PPP-PPP-------S---------TT---TTTT--TT-GGGGHHHHHHHHHHHHHHHHHHTTTS-HHHHHHHHHHHHHHHHHTT-HHHHHHHHHHHHHHHHHTTTTT---------S-------PPP-------THHHHHHHHHHHHHHHHT--SS-TTTSTTHHHHHHTS-TT-S-HHHHHHHHHHHHHHHHHTT-HHHHHHHTSHHHHHHHHHHHHHHHHHHHHHHHHHHHHHHHHHTTT-------THHHHHT--

Radius of gyration: 25.76 Å; chains: 1; bounding box: 69×37×93 Å

Foldseek 3Di:
DDDDDPDDDDDDDPDDDDDDDPPPLPPPDLPDDDLCNPPDPVQPLCSVVVVVVSLVVVVVVLCVVCVPPDLVVSLVVLVVVLVVCVVVLNLSNNLSSLVVNLVSVCVVVPVVPDVDPPPDDDDDDDDDDDPPPPPDDDPPVLVPLVVLLVVLVVLLPQDQPDLCPDPPSVVVLVPQDPPNPRSSVSSNSVSVSSNVSSCSVHVVNVVVCPDPVNVVCVVCVVVCSSCVVVCCVVVVVVVCVVVVVVVDDDPPPPPVVVVVVVD

InterPro domains:
  IPR002656 Acyltransferase 3 domain [PF01757] (39-239)
  IPR050879 Acyltransferase 3 [PTHR23028] (35-245)

pLDDT: mean 71.09, std 22.55, range [24.25, 95.44]